Protein AF-A0A939V598-F1 (afdb_monomer)

Structure (mmCIF, N/CA/C/O backbone):
data_AF-A0A939V598-F1
#
_entry.id   AF-A0A939V598-F1
#
loop_
_atom_site.group_PDB
_atom_site.id
_atom_site.type_symbol
_atom_site.label_atom_id
_atom_site.label_alt_id
_atom_site.label_comp_id
_atom_site.label_asym_id
_atom_site.label_entity_id
_atom_site.label_seq_id
_atom_site.pdbx_PDB_ins_code
_atom_site.Cartn_x
_atom_site.Cartn_y
_atom_site.Cartn_z
_atom_site.occupancy
_atom_site.B_iso_or_equiv
_atom_site.auth_seq_id
_atom_site.auth_comp_id
_atom_site.auth_asym_id
_atom_site.auth_atom_id
_atom_site.pdbx_PDB_model_num
ATOM 1 N N . MET A 1 1 ? 0.454 -12.888 8.766 1.00 78.81 1 MET A N 1
ATOM 2 C CA . MET A 1 1 ? -0.405 -11.850 8.141 1.00 78.81 1 MET A CA 1
ATOM 3 C C . MET A 1 1 ? -1.640 -12.410 7.442 1.00 78.81 1 MET A C 1
ATOM 5 O O . MET A 1 1 ? -2.707 -11.832 7.605 1.00 78.81 1 MET A O 1
ATOM 9 N N . ILE A 1 2 ? -1.554 -13.506 6.675 1.00 88.44 2 ILE A N 1
ATOM 10 C CA . ILE A 1 2 ? -2.771 -14.235 6.262 1.00 88.44 2 ILE A CA 1
ATOM 11 C C . ILE A 1 2 ? -3.509 -14.683 7.527 1.00 88.44 2 ILE A C 1
ATOM 13 O O . ILE A 1 2 ? -2.861 -15.112 8.476 1.00 88.44 2 ILE A O 1
ATOM 17 N N . GLY A 1 3 ? -4.830 -14.526 7.565 1.00 90.56 3 GLY A N 1
ATOM 18 C CA . GLY A 1 3 ? -5.656 -14.811 8.738 1.00 90.56 3 GLY A CA 1
ATOM 19 C C . GLY A 1 3 ? -5.721 -13.678 9.767 1.00 90.56 3 GLY A C 1
ATOM 20 O O . GLY A 1 3 ? -6.409 -13.831 10.771 1.00 90.56 3 GLY A O 1
ATOM 21 N N . THR A 1 4 ? -5.046 -12.540 9.544 1.00 92.25 4 THR A N 1
ATOM 22 C CA . THR A 1 4 ? -5.228 -11.340 10.377 1.00 92.25 4 THR A CA 1
ATOM 23 C C . THR A 1 4 ? -6.697 -10.921 10.370 1.00 92.25 4 THR A C 1
ATOM 25 O O . THR A 1 4 ? -7.326 -10.846 9.310 1.00 92.25 4 THR A O 1
ATOM 28 N N . VAL A 1 5 ? -7.227 -10.612 11.551 1.00 94.81 5 VAL A N 1
ATOM 29 C CA . VAL A 1 5 ? -8.630 -10.252 11.762 1.00 94.81 5 VAL A CA 1
ATOM 30 C C . VAL A 1 5 ? -8.740 -8.781 12.148 1.00 94.81 5 VAL A C 1
ATOM 32 O O . VAL A 1 5 ? -7.951 -8.278 12.949 1.00 94.81 5 VAL A O 1
ATOM 35 N N . PHE A 1 6 ? -9.738 -8.099 11.596 1.00 96.44 6 PHE A N 1
ATOM 36 C CA . PHE A 1 6 ? -10.170 -6.781 12.044 1.00 96.44 6 PHE A CA 1
ATOM 37 C C . PHE A 1 6 ? -11.419 -6.922 12.900 1.00 96.44 6 PHE A C 1
ATOM 39 O O . PHE A 1 6 ? -12.410 -7.518 12.474 1.00 96.44 6 PHE A O 1
ATOM 46 N N . LEU A 1 7 ? -11.358 -6.363 14.101 1.00 97.38 7 LEU A N 1
ATOM 47 C CA . LEU A 1 7 ? -12.384 -6.480 15.126 1.00 97.38 7 LEU A CA 1
ATOM 48 C C . LEU A 1 7 ? -12.960 -5.104 15.462 1.00 97.38 7 LEU A C 1
ATOM 50 O O . LEU A 1 7 ? -12.208 -4.131 15.536 1.00 97.38 7 LEU A O 1
ATOM 54 N N . GLY A 1 8 ? -14.266 -5.041 15.711 1.00 97.88 8 GLY A N 1
ATOM 55 C CA . GLY A 1 8 ? -14.961 -3.882 16.276 1.00 97.88 8 GLY A CA 1
ATOM 56 C C . GLY A 1 8 ? -15.556 -4.224 17.640 1.00 97.88 8 GLY A C 1
ATOM 57 O O . GLY A 1 8 ? -16.118 -5.303 17.814 1.00 97.88 8 GLY A O 1
ATOM 58 N N . SER A 1 9 ? -15.412 -3.337 18.624 1.00 98.06 9 SER A N 1
ATOM 59 C CA . SER A 1 9 ? -15.908 -3.562 19.985 1.00 98.06 9 SER A CA 1
ATOM 60 C C . SER A 1 9 ? -16.242 -2.253 20.709 1.00 98.06 9 SER A C 1
ATOM 62 O O . SER A 1 9 ? -15.605 -1.220 20.498 1.00 98.06 9 SER A O 1
ATOM 64 N N . ASN A 1 10 ? -17.229 -2.296 21.606 1.00 97.88 10 ASN A N 1
ATOM 65 C CA . ASN A 1 10 ? -17.464 -1.241 22.605 1.00 97.88 10 ASN A CA 1
ATOM 66 C C . ASN A 1 10 ? -16.879 -1.588 23.987 1.00 97.88 10 ASN A C 1
ATOM 68 O O . ASN A 1 10 ? -16.944 -0.776 24.905 1.00 97.88 10 ASN A O 1
ATOM 72 N N . ASP A 1 11 ? -16.255 -2.758 24.106 1.00 96.75 11 ASP A N 1
ATOM 73 C CA . ASP A 1 11 ? -15.439 -3.205 25.233 1.00 96.75 11 ASP A CA 1
ATOM 74 C C . ASP A 1 11 ? -13.944 -3.126 24.866 1.00 96.75 11 ASP A C 1
ATOM 76 O O . ASP A 1 11 ? -13.510 -3.713 23.868 1.00 96.75 11 ASP A O 1
ATOM 80 N N . SER A 1 12 ? -13.144 -2.434 25.683 1.00 95.44 12 SER A N 1
ATOM 81 C CA . SER A 1 12 ? -11.701 -2.246 25.466 1.00 95.44 12 SER A CA 1
ATOM 82 C C . SER A 1 12 ? -10.899 -3.548 25.503 1.00 95.44 12 SER A C 1
ATOM 84 O O . SER A 1 12 ? -9.812 -3.623 24.922 1.00 95.44 12 SER A O 1
ATOM 86 N N . ASN A 1 13 ? -11.427 -4.579 26.165 1.00 95.81 13 ASN A N 1
ATOM 87 C CA . ASN A 1 13 ? -10.789 -5.888 26.267 1.00 95.81 13 ASN A CA 1
ATOM 88 C C . ASN A 1 13 ? -11.132 -6.808 25.089 1.00 95.81 13 ASN A C 1
ATOM 90 O O . ASN A 1 13 ? -10.462 -7.822 24.908 1.00 95.81 13 ASN A O 1
ATOM 94 N N . PHE A 1 14 ? -12.104 -6.427 24.248 1.00 96.81 14 PHE A N 1
ATOM 95 C CA . PHE A 1 14 ? -12.596 -7.226 23.121 1.00 96.81 14 PHE A CA 1
ATOM 96 C C . PHE A 1 14 ? -13.113 -8.612 23.552 1.00 96.81 14 PHE A C 1
ATOM 98 O O . PHE A 1 14 ? -13.033 -9.566 22.780 1.00 96.81 14 PHE A O 1
ATOM 105 N N . VAL A 1 15 ? -13.676 -8.733 24.763 1.00 95.94 15 VAL A N 1
ATOM 106 C CA . VAL A 1 15 ? -14.368 -9.960 25.203 1.00 95.94 15 VAL A CA 1
ATOM 107 C C . VAL A 1 15 ? -15.624 -10.172 24.359 1.00 95.94 15 VAL A C 1
ATOM 109 O O . VAL A 1 15 ? -15.928 -11.293 23.958 1.00 95.94 15 VAL A O 1
ATOM 112 N N . LYS A 1 16 ? -16.334 -9.079 24.050 1.00 95.12 16 LYS A N 1
ATOM 113 C CA . LYS A 1 16 ? -17.446 -9.042 23.091 1.00 95.12 16 LYS A CA 1
ATOM 114 C C . LYS A 1 16 ? -17.048 -8.193 21.891 1.00 95.12 16 LYS A C 1
ATOM 116 O O . LYS A 1 16 ? -17.115 -6.969 21.961 1.00 95.12 16 LYS A O 1
ATOM 121 N N . ALA A 1 17 ? -16.635 -8.839 20.809 1.00 96.75 17 ALA A N 1
ATOM 122 C CA . ALA A 1 17 ? -16.198 -8.159 19.599 1.00 96.75 17 ALA A CA 1
ATOM 123 C C . ALA A 1 17 ? -16.808 -8.787 18.348 1.00 96.75 17 ALA A C 1
ATOM 125 O O . ALA A 1 17 ? -16.912 -10.009 18.237 1.00 96.75 17 ALA A O 1
ATOM 126 N N . ASP A 1 18 ? -17.131 -7.935 17.382 1.00 96.88 18 ASP A N 1
ATOM 127 C CA . ASP A 1 18 ? -17.544 -8.356 16.054 1.00 96.88 18 ASP A CA 1
ATOM 128 C C . ASP A 1 18 ? -16.331 -8.491 15.138 1.00 96.88 18 ASP A C 1
ATOM 130 O O . ASP A 1 18 ? -15.443 -7.636 15.114 1.00 96.88 18 ASP A O 1
ATOM 134 N N . THR A 1 19 ? -16.315 -9.555 14.337 1.00 96.38 19 THR A N 1
ATOM 135 C CA . THR A 1 19 ? -15.346 -9.706 13.248 1.00 96.38 19 THR A CA 1
ATOM 136 C C . THR A 1 19 ? -15.827 -8.935 12.025 1.00 96.38 19 THR A C 1
ATOM 138 O O . THR A 1 19 ? -16.863 -9.259 11.445 1.00 96.38 19 THR A O 1
ATOM 141 N N . LEU A 1 20 ? -15.062 -7.920 11.627 1.00 97.00 20 LEU A N 1
ATOM 142 C CA . LEU A 1 20 ? -15.388 -7.004 10.529 1.00 97.00 20 LEU A CA 1
ATOM 143 C C . LEU A 1 20 ? -14.795 -7.473 9.193 1.00 97.00 20 LEU A C 1
ATOM 145 O O . LEU A 1 20 ? -15.412 -7.320 8.133 1.00 97.00 20 LEU A O 1
ATOM 149 N N . LEU A 1 21 ? -13.588 -8.043 9.249 1.00 95.94 21 LEU A N 1
ATOM 150 C CA . LEU A 1 21 ? -12.829 -8.524 8.096 1.00 95.94 21 LEU A CA 1
ATOM 151 C C . LEU A 1 21 ? -11.803 -9.577 8.530 1.00 95.94 21 LEU A C 1
ATOM 153 O O . LEU A 1 21 ? -11.197 -9.460 9.592 1.00 95.94 21 LEU A O 1
ATOM 157 N N . VAL A 1 22 ? -11.560 -10.561 7.663 1.00 95.12 22 VAL A N 1
ATOM 158 C CA . VAL A 1 22 ? -10.433 -11.499 7.762 1.00 95.12 22 VAL A CA 1
ATOM 159 C C . VAL A 1 22 ? -9.602 -11.383 6.488 1.00 95.12 22 VAL A C 1
ATOM 161 O O . VAL A 1 22 ? -10.139 -11.513 5.384 1.00 95.12 22 VAL A O 1
ATOM 164 N N . LEU A 1 23 ? -8.297 -11.149 6.623 1.00 93.38 23 LEU A N 1
ATOM 165 C CA . LEU A 1 23 ? -7.384 -11.113 5.483 1.00 93.38 23 LEU A CA 1
ATOM 166 C C . LEU A 1 23 ? -7.140 -12.529 4.962 1.00 93.38 23 LEU A C 1
ATOM 168 O O . LEU A 1 23 ? -6.456 -13.331 5.594 1.00 93.38 23 LEU A O 1
ATOM 172 N N . LYS A 1 24 ? -7.686 -12.826 3.783 1.00 93.38 24 LYS A N 1
ATOM 173 C CA . LYS A 1 24 ? -7.491 -14.118 3.104 1.00 93.38 24 LYS A CA 1
ATOM 174 C C . LYS A 1 24 ? -6.157 -14.210 2.361 1.00 93.38 24 LYS A C 1
ATOM 176 O O . LYS A 1 24 ? -5.694 -15.304 2.072 1.00 93.38 24 LYS A O 1
ATOM 181 N N . THR A 1 25 ? -5.541 -13.070 2.067 1.00 91.56 25 THR A N 1
ATOM 182 C CA . THR A 1 25 ? -4.248 -12.960 1.384 1.00 91.56 25 THR A CA 1
ATOM 183 C C . THR A 1 25 ? -3.323 -12.046 2.174 1.00 91.56 25 THR A C 1
ATOM 185 O O . THR A 1 25 ? -3.784 -11.199 2.943 1.00 91.56 25 THR A O 1
ATOM 188 N N . ALA A 1 26 ? -2.013 -12.199 1.982 1.00 89.12 26 ALA A N 1
ATOM 189 C CA . ALA A 1 26 ? -1.050 -11.286 2.575 1.00 89.12 26 ALA A CA 1
ATOM 190 C C . ALA A 1 26 ? -1.242 -9.863 2.005 1.00 89.12 26 ALA A C 1
ATOM 192 O O . ALA A 1 26 ? -1.508 -9.715 0.806 1.00 89.12 26 ALA A O 1
ATOM 193 N N . PRO A 1 27 ? -1.117 -8.817 2.839 1.00 90.25 27 PRO A N 1
ATOM 194 C CA . PRO A 1 27 ? -0.953 -7.450 2.366 1.00 90.25 27 PRO A CA 1
ATOM 195 C C . PRO A 1 27 ? 0.197 -7.316 1.370 1.00 90.25 27 PRO A C 1
ATOM 197 O O . PRO A 1 27 ? 1.194 -8.026 1.466 1.00 90.25 27 PRO A O 1
ATOM 200 N N . THR A 1 28 ? 0.061 -6.384 0.432 1.00 92.75 28 THR A N 1
ATOM 201 C CA . THR A 1 28 ? 1.085 -6.100 -0.578 1.00 92.75 28 THR A CA 1
ATOM 202 C C . THR A 1 28 ? 1.956 -4.912 -0.184 1.00 92.75 28 THR A C 1
ATOM 204 O O . THR A 1 28 ? 1.564 -4.121 0.671 1.00 92.75 28 THR A O 1
ATOM 207 N N . GLN A 1 29 ? 3.069 -4.728 -0.898 1.00 93.56 29 GLN A N 1
ATOM 208 C CA . GLN A 1 29 ? 3.890 -3.505 -0.889 1.00 93.56 29 GLN A CA 1
ATOM 209 C C . GLN A 1 29 ? 3.176 -2.252 -1.430 1.00 93.56 29 GLN A C 1
ATOM 211 O O . GLN A 1 29 ? 3.736 -1.172 -1.454 1.00 93.56 29 GLN A O 1
ATOM 216 N N . TYR A 1 30 ? 1.940 -2.400 -1.907 1.00 94.75 30 TYR A N 1
ATOM 217 C CA . TYR A 1 30 ? 1.102 -1.312 -2.397 1.00 94.75 30 TYR A CA 1
ATOM 218 C C . TYR A 1 30 ? -0.047 -1.050 -1.428 1.00 94.75 30 TYR A C 1
ATOM 220 O O . TYR A 1 30 ? -0.635 -2.003 -0.899 1.00 94.75 30 TYR A O 1
ATOM 228 N N . LEU A 1 31 ? -0.409 0.222 -1.250 1.00 94.06 31 LEU A N 1
ATOM 229 C CA . LEU A 1 31 ? -1.503 0.640 -0.381 1.00 94.06 31 LEU A CA 1
ATOM 230 C C . LEU A 1 31 ? -2.845 0.209 -0.983 1.00 94.06 31 LEU A C 1
ATOM 232 O O . LEU A 1 31 ? -3.305 0.760 -1.988 1.00 94.06 31 LEU A O 1
ATOM 236 N N . LYS A 1 32 ? -3.492 -0.770 -0.347 1.00 93.81 32 LYS A N 1
ATOM 237 C CA . LYS A 1 32 ? -4.776 -1.333 -0.792 1.00 93.81 32 LYS A CA 1
ATOM 238 C C . LYS A 1 32 ? -5.888 -1.051 0.203 1.00 93.81 32 LYS A C 1
ATOM 240 O O . LYS A 1 32 ? -5.664 -1.086 1.410 1.00 93.81 32 LYS A O 1
ATOM 245 N N . GLU A 1 33 ? -7.091 -0.816 -0.316 1.00 94.12 33 GLU A N 1
ATOM 246 C CA . GLU A 1 33 ? -8.307 -0.677 0.483 1.00 94.12 33 GLU A CA 1
ATOM 247 C C . GLU A 1 33 ? -8.988 -2.032 0.696 1.00 94.12 33 GLU A C 1
ATOM 249 O O . GLU A 1 33 ? -9.150 -2.820 -0.236 1.00 94.12 33 GLU A O 1
ATOM 254 N N . TYR A 1 34 ? -9.427 -2.271 1.927 1.00 94.19 34 TYR A N 1
ATOM 255 C CA . TYR A 1 34 ? -10.226 -3.420 2.318 1.00 94.19 34 TYR A CA 1
ATOM 256 C C . TYR A 1 34 ? -11.488 -2.913 3.009 1.00 94.19 34 TYR A C 1
ATOM 258 O O . TYR A 1 34 ? -11.433 -2.348 4.104 1.00 94.19 34 TYR A O 1
ATOM 266 N N . ARG A 1 35 ? -12.635 -3.100 2.354 1.00 93.50 35 ARG A N 1
ATOM 267 C CA . ARG A 1 35 ? -13.939 -2.690 2.882 1.00 93.50 35 ARG A CA 1
ATOM 268 C C . ARG A 1 35 ? -14.472 -3.719 3.869 1.00 93.50 35 ARG A C 1
ATOM 270 O O . ARG A 1 35 ? -14.338 -4.926 3.665 1.00 93.50 35 ARG A O 1
ATOM 277 N N . PHE A 1 36 ? -15.098 -3.236 4.933 1.00 93.69 36 PHE A N 1
ATOM 278 C CA . PHE A 1 36 ? -15.745 -4.094 5.916 1.00 93.69 36 PHE A CA 1
ATOM 279 C C . PHE A 1 36 ? -17.133 -4.506 5.425 1.00 93.69 36 PHE A C 1
ATOM 281 O O . PHE A 1 36 ? -17.903 -3.691 4.923 1.00 93.69 36 PHE A O 1
ATOM 288 N N . SER A 1 37 ? -17.448 -5.794 5.564 1.00 80.19 37 SER A N 1
ATOM 289 C CA . SER A 1 37 ? -18.736 -6.360 5.128 1.00 80.19 37 SER A CA 1
ATOM 290 C C . SER A 1 37 ? -19.857 -6.137 6.148 1.00 80.19 37 SER A C 1
ATOM 292 O O . SER A 1 37 ? -21.032 -6.094 5.792 1.00 80.19 37 SER A O 1
ATOM 294 N N . ARG A 1 38 ? -19.486 -5.976 7.422 1.00 78.62 38 ARG A N 1
ATOM 295 C CA . ARG A 1 38 ? -20.371 -5.660 8.542 1.00 78.62 38 ARG A CA 1
ATOM 296 C C . ARG A 1 38 ? -19.812 -4.434 9.239 1.00 78.62 38 ARG A C 1
ATOM 298 O O . ARG A 1 38 ? -18.659 -4.445 9.660 1.00 78.62 38 ARG A O 1
ATOM 305 N N . THR A 1 39 ? -20.611 -3.381 9.341 1.00 79.69 39 THR A N 1
ATOM 306 C CA . THR A 1 39 ? -20.169 -2.107 9.912 1.00 79.69 39 THR A CA 1
ATOM 307 C C . THR A 1 39 ? -21.219 -1.565 10.871 1.00 79.69 39 THR A C 1
ATOM 309 O O . THR A 1 39 ? -22.360 -1.294 10.491 1.00 79.69 39 THR A O 1
ATOM 312 N N . SER A 1 40 ? -20.809 -1.387 12.124 1.00 93.50 40 SER A N 1
ATOM 313 C CA . SER A 1 40 ? -21.584 -0.763 13.199 1.00 93.50 40 SER A CA 1
ATOM 314 C C . SER A 1 40 ? -20.761 0.360 13.839 1.00 93.50 40 SER A C 1
ATOM 316 O O . SER A 1 40 ? -19.678 0.697 13.357 1.00 93.50 40 SER A O 1
ATOM 318 N N . HIS A 1 41 ? -21.287 0.970 14.896 1.00 95.62 41 HIS A N 1
ATOM 319 C CA . HIS A 1 41 ? -20.598 2.010 15.650 1.00 95.62 41 HIS A CA 1
ATOM 320 C C . HIS A 1 41 ? -19.861 1.384 16.835 1.00 95.62 41 HIS A C 1
ATOM 322 O O . HIS A 1 41 ? -20.482 0.889 17.779 1.00 95.62 41 HIS A O 1
ATOM 328 N N . TYR A 1 42 ? -18.531 1.445 16.793 1.00 97.00 42 TYR A N 1
ATOM 329 C CA . TYR A 1 42 ? -17.660 0.923 17.843 1.00 97.00 42 TYR A CA 1
ATOM 330 C C . TYR A 1 42 ? -16.728 2.009 18.360 1.00 97.00 42 TYR A C 1
ATOM 332 O O . TYR A 1 42 ? -16.330 2.918 17.627 1.00 97.00 42 TYR A O 1
ATOM 340 N N . ARG A 1 43 ? -16.377 1.915 19.640 1.00 96.94 43 ARG A N 1
ATOM 341 C CA . ARG A 1 43 ? -15.360 2.760 20.261 1.00 96.94 43 ARG A CA 1
ATOM 342 C C . ARG A 1 43 ? -13.947 2.247 19.978 1.00 96.94 43 ARG A C 1
ATOM 344 O O . ARG A 1 43 ? -13.029 3.052 19.857 1.00 96.94 43 ARG A O 1
ATOM 351 N N . TYR A 1 44 ? -13.776 0.934 19.851 1.00 98.25 44 TYR A N 1
ATOM 352 C CA . TYR A 1 44 ? -12.482 0.296 19.645 1.00 98.25 44 TYR A CA 1
ATOM 353 C C . TYR A 1 44 ? -12.481 -0.511 18.351 1.00 98.25 44 TYR A C 1
ATOM 355 O O . TYR A 1 44 ? -13.371 -1.332 18.120 1.00 98.25 44 TYR A O 1
ATOM 363 N N . TYR A 1 45 ? -11.445 -0.314 17.541 1.00 98.06 45 TYR A N 1
ATOM 364 C CA . TYR A 1 45 ? -11.165 -1.137 16.366 1.00 98.06 45 TYR A CA 1
ATOM 365 C C . TYR A 1 45 ? -9.774 -1.730 16.490 1.00 98.06 45 TYR A C 1
ATOM 367 O O . TYR A 1 45 ? -8.847 -1.022 16.873 1.00 98.06 45 TYR A O 1
ATOM 375 N N . ARG A 1 46 ? -9.606 -3.015 16.183 1.00 96.62 46 ARG A N 1
ATOM 376 C CA . ARG A 1 46 ? -8.329 -3.715 16.368 1.00 96.62 46 ARG A CA 1
ATOM 377 C C . ARG A 1 46 ? -7.971 -4.550 15.155 1.00 96.62 46 ARG A C 1
ATOM 379 O O . ARG A 1 46 ? -8.771 -5.362 14.708 1.00 96.62 46 ARG A O 1
ATOM 386 N N . LEU A 1 47 ? -6.748 -4.375 14.673 1.00 95.00 47 LEU A N 1
ATOM 387 C CA . LEU A 1 47 ? -6.062 -5.322 13.805 1.00 95.00 47 LEU A CA 1
ATOM 388 C C . LEU A 1 47 ? -5.345 -6.328 14.707 1.00 95.00 47 LEU A C 1
ATOM 390 O O . LEU A 1 47 ? -4.499 -5.930 15.513 1.00 95.00 47 LEU A O 1
ATOM 394 N N . GLN A 1 48 ? -5.685 -7.606 14.558 1.00 93.94 48 GLN A N 1
ATOM 395 C CA . GLN A 1 48 ? -5.138 -8.715 15.335 1.00 93.94 48 GLN A CA 1
ATOM 396 C C . GLN A 1 48 ? -4.569 -9.789 14.390 1.00 93.94 48 GLN A C 1
ATOM 398 O O . GLN A 1 48 ? -5.344 -10.468 13.709 1.00 93.94 48 GLN A O 1
ATOM 403 N N . PRO A 1 49 ? -3.236 -9.957 14.306 1.00 91.31 49 PRO A N 1
ATOM 404 C CA . PRO A 1 49 ? -2.613 -11.061 13.584 1.00 91.31 49 PRO A CA 1
ATOM 405 C C . PRO A 1 49 ? -2.991 -12.439 14.166 1.00 91.31 49 PRO A C 1
ATOM 407 O O . PRO A 1 49 ? -3.404 -12.527 15.327 1.00 91.31 49 PRO A O 1
ATOM 410 N N . PRO A 1 50 ? -2.847 -13.530 13.388 1.00 89.19 50 PRO A N 1
ATOM 411 C CA . PRO A 1 50 ? -3.065 -14.890 13.879 1.00 89.19 50 PRO A CA 1
ATOM 412 C C . PRO A 1 50 ? -2.134 -15.230 15.043 1.00 89.19 50 PRO A C 1
ATOM 414 O O . PRO A 1 50 ? -0.998 -14.761 15.092 1.00 89.19 50 PRO A O 1
ATOM 417 N N . LYS A 1 51 ? -2.584 -16.115 15.939 1.00 86.19 51 LYS A N 1
ATOM 418 C CA . LYS A 1 51 ? -1.779 -16.564 17.087 1.00 86.19 51 LYS A CA 1
ATOM 419 C C . LYS A 1 51 ? -0.469 -17.228 16.661 1.00 86.19 51 LYS A C 1
ATOM 421 O O . LYS A 1 51 ? 0.554 -16.961 17.281 1.00 86.19 51 LYS A O 1
ATOM 426 N N . ASP A 1 52 ? -0.509 -18.015 15.588 1.00 85.44 52 ASP A N 1
ATOM 427 C CA . ASP A 1 52 ? 0.652 -18.762 15.084 1.00 85.44 52 ASP A CA 1
ATOM 428 C C . ASP A 1 52 ? 1.683 -17.852 14.395 1.00 85.44 52 ASP A C 1
ATOM 430 O O . ASP A 1 52 ? 2.853 -18.200 14.284 1.00 85.44 52 ASP A O 1
ATOM 434 N N . TYR A 1 53 ? 1.263 -16.651 13.975 1.00 80.19 53 TYR A N 1
ATOM 435 C CA . TYR A 1 53 ? 2.110 -15.651 13.322 1.00 80.19 53 TYR A CA 1
ATOM 436 C C . TYR A 1 53 ? 1.813 -14.253 13.889 1.00 80.19 53 TYR A C 1
ATOM 438 O O . TYR A 1 53 ? 1.227 -13.413 13.192 1.00 80.19 53 TYR A O 1
ATOM 446 N N . PRO A 1 54 ? 2.203 -13.980 15.150 1.00 79.19 54 PRO A N 1
ATOM 447 C CA . PRO A 1 54 ? 1.735 -12.820 15.911 1.00 79.19 54 PRO A CA 1
ATOM 448 C C . PRO A 1 54 ? 2.418 -11.502 15.519 1.00 79.19 54 PRO A C 1
ATOM 450 O O . PRO A 1 54 ? 2.161 -10.466 16.133 1.00 79.19 54 PRO A O 1
ATOM 453 N N . HIS A 1 55 ? 3.296 -11.521 14.515 1.00 76.50 55 HIS A N 1
ATOM 454 C CA . HIS A 1 55 ? 4.044 -10.352 14.081 1.00 76.50 55 HIS A CA 1
ATOM 455 C C . HIS A 1 55 ? 3.318 -9.634 12.940 1.00 76.50 55 HIS A C 1
ATOM 457 O O . HIS A 1 55 ? 3.147 -10.174 11.845 1.00 76.50 55 HIS A O 1
ATOM 463 N N . SER A 1 56 ? 2.895 -8.395 13.203 1.00 76.88 56 SER A N 1
ATOM 464 C CA . SER A 1 56 ? 2.384 -7.495 12.170 1.00 76.88 56 SER A CA 1
ATOM 465 C C . SER A 1 56 ? 3.542 -6.913 11.360 1.00 76.88 56 SER A C 1
ATOM 467 O O . SER A 1 56 ? 4.433 -6.286 11.929 1.00 76.88 56 SER A O 1
ATOM 469 N N . THR A 1 57 ? 3.507 -7.094 10.040 1.00 85.94 57 THR A N 1
ATOM 470 C CA . THR A 1 57 ? 4.462 -6.509 9.082 1.00 85.94 57 THR A CA 1
ATOM 471 C C . THR A 1 57 ? 3.856 -5.312 8.349 1.00 85.94 57 THR A C 1
ATOM 473 O O . THR A 1 57 ? 4.137 -5.090 7.179 1.00 85.94 57 THR A O 1
ATOM 476 N N . ILE A 1 58 ? 2.961 -4.573 9.008 1.00 90.88 58 ILE A N 1
ATOM 477 C CA . ILE A 1 58 ? 2.294 -3.396 8.444 1.00 90.88 58 ILE A CA 1
ATOM 478 C C . ILE A 1 58 ? 3.173 -2.156 8.632 1.00 90.88 58 ILE A C 1
ATOM 480 O O . ILE A 1 58 ? 3.544 -1.847 9.768 1.00 90.88 58 ILE A O 1
ATOM 484 N N . SER A 1 59 ? 3.444 -1.454 7.532 1.00 92.44 59 SER A N 1
ATOM 485 C CA . SER A 1 59 ? 4.124 -0.148 7.485 1.00 92.44 59 SER A CA 1
ATOM 486 C C . SER A 1 59 ? 3.146 1.015 7.311 1.00 92.44 59 SER A C 1
ATOM 488 O O . SER A 1 59 ? 3.449 2.143 7.655 1.00 92.44 59 SER A O 1
ATOM 490 N N . HIS A 1 60 ? 1.925 0.759 6.833 1.00 94.44 60 HIS A N 1
ATOM 491 C CA . HIS A 1 60 ? 0.899 1.796 6.699 1.00 94.44 60 HIS A CA 1
ATOM 492 C C . HIS A 1 60 ? -0.469 1.251 7.075 1.00 94.44 60 HIS A C 1
ATOM 494 O O . HIS A 1 60 ? -0.868 0.194 6.580 1.00 94.44 60 HIS A O 1
ATOM 500 N N . LEU A 1 61 ? -1.213 1.975 7.909 1.00 95.62 61 LEU A N 1
ATOM 501 C CA . LEU A 1 61 ? -2.599 1.667 8.249 1.00 95.62 61 LEU A CA 1
ATOM 502 C C . LEU A 1 61 ? -3.449 2.939 8.314 1.00 95.62 61 LEU A C 1
ATOM 504 O O . LEU A 1 61 ? -3.118 3.898 8.999 1.00 95.62 61 LEU A O 1
ATOM 508 N N . GLU A 1 62 ? -4.608 2.912 7.667 1.00 96.25 62 GLU A N 1
ATOM 509 C CA . GLU A 1 62 ? -5.640 3.938 7.788 1.00 96.25 62 GLU A CA 1
ATOM 510 C C . GLU A 1 62 ? -6.948 3.294 8.213 1.00 96.25 62 GLU A C 1
ATOM 512 O O . GLU A 1 62 ? -7.386 2.329 7.592 1.00 96.25 62 GLU A O 1
ATOM 517 N N . TRP A 1 63 ? -7.600 3.867 9.220 1.00 96.69 63 TRP A N 1
ATOM 518 C CA . TRP A 1 63 ? -8.975 3.538 9.581 1.00 96.69 63 TRP A CA 1
ATOM 519 C C . TRP A 1 63 ? -9.898 4.561 8.940 1.00 96.69 63 TRP A C 1
ATOM 521 O O . TRP A 1 63 ? -9.782 5.756 9.217 1.00 96.69 63 TRP A O 1
ATOM 531 N N . LEU A 1 64 ? -10.788 4.116 8.059 1.00 95.44 64 LEU A N 1
ATOM 532 C CA . LEU A 1 64 ? -11.499 5.004 7.151 1.00 95.44 64 LEU A CA 1
ATOM 533 C C . LEU A 1 64 ? -12.995 5.017 7.404 1.00 95.44 64 LEU A C 1
ATOM 535 O O . LEU A 1 64 ? -13.625 3.981 7.594 1.00 95.44 64 LEU A O 1
ATOM 539 N N . THR A 1 65 ? -13.578 6.203 7.318 1.00 94.06 65 THR A N 1
ATOM 540 C CA . THR A 1 65 ? -15.022 6.425 7.399 1.00 94.06 65 THR A CA 1
ATOM 541 C C . THR A 1 65 ? -15.471 7.394 6.319 1.00 94.06 65 THR A C 1
ATOM 543 O O . THR A 1 65 ? -14.671 8.176 5.802 1.00 94.06 65 THR A O 1
ATOM 546 N N . LYS A 1 66 ? -16.765 7.390 5.995 1.00 91.81 66 LYS A N 1
ATOM 547 C CA . LYS A 1 66 ? -17.378 8.507 5.272 1.00 91.81 66 LYS A CA 1
ATOM 548 C C . LYS A 1 66 ? -17.275 9.771 6.128 1.00 91.81 66 LYS A C 1
ATOM 550 O O . LYS A 1 66 ? -17.351 9.704 7.357 1.00 91.81 66 LYS A O 1
ATOM 555 N N . ARG A 1 67 ? -17.098 10.925 5.482 1.00 85.06 67 ARG A N 1
ATOM 556 C CA . ARG A 1 67 ? -17.125 12.228 6.159 1.00 85.06 67 ARG A CA 1
ATOM 557 C C . ARG A 1 67 ? -18.556 12.532 6.622 1.00 85.06 67 ARG A C 1
ATOM 559 O O . ARG A 1 67 ? -19.321 13.131 5.878 1.00 85.06 67 ARG A O 1
ATOM 566 N N . ASP A 1 68 ? -18.890 12.102 7.835 1.00 80.06 68 ASP A N 1
ATOM 567 C CA . ASP A 1 68 ? -20.237 12.182 8.413 1.00 80.06 68 ASP A CA 1
ATOM 568 C C . ASP A 1 68 ? -20.197 12.793 9.826 1.00 80.06 68 ASP A C 1
ATOM 570 O O . ASP A 1 68 ? -20.111 12.093 10.831 1.00 80.06 68 ASP A O 1
ATOM 574 N N . GLY A 1 69 ? -20.116 14.126 9.914 1.00 76.81 69 GLY A N 1
ATOM 575 C CA . GLY A 1 69 ? -20.171 14.860 11.193 1.00 76.81 69 GLY A CA 1
ATOM 576 C C . GLY A 1 69 ? -19.032 14.592 12.195 1.00 76.81 69 GLY A C 1
ATOM 577 O O . GLY A 1 69 ? -19.069 15.072 13.329 1.00 76.81 69 GLY A O 1
ATOM 578 N N . TYR A 1 70 ? -18.008 13.826 11.817 1.00 83.94 70 TYR A N 1
ATOM 579 C CA . TYR A 1 70 ? -16.877 13.502 12.682 1.00 83.94 70 TYR A CA 1
ATOM 580 C C . TYR A 1 70 ? -15.821 14.613 12.671 1.00 83.94 70 TYR A C 1
ATOM 582 O O . TYR A 1 70 ? -15.246 14.926 11.633 1.00 83.94 70 TYR A O 1
ATOM 590 N N . ALA A 1 71 ? -15.557 15.191 13.847 1.00 78.44 71 ALA A N 1
ATOM 591 C CA . ALA A 1 71 ? -14.639 16.322 14.001 1.00 78.44 71 ALA A CA 1
ATOM 592 C C . ALA A 1 71 ? -13.151 15.926 13.912 1.00 78.44 71 ALA A C 1
ATOM 594 O O . ALA A 1 71 ? -12.339 16.661 13.359 1.00 78.44 71 ALA A O 1
ATOM 595 N N . ASP A 1 72 ? -12.783 14.756 14.442 1.00 84.81 72 ASP A N 1
ATOM 596 C CA . ASP A 1 72 ? -11.391 14.303 14.541 1.00 84.81 72 ASP A CA 1
ATOM 597 C C . ASP A 1 72 ? -11.001 13.421 13.336 1.00 84.81 72 ASP A C 1
ATOM 599 O O . ASP A 1 72 ? -10.796 12.214 13.471 1.00 84.81 72 ASP A O 1
ATOM 603 N N . VAL A 1 73 ? -10.912 14.024 12.142 1.00 91.06 73 VAL A N 1
ATOM 604 C CA . VAL A 1 73 ? -10.567 13.315 10.893 1.00 91.06 73 VAL A CA 1
ATOM 605 C C . VAL A 1 73 ? -9.437 13.980 10.098 1.00 91.06 73 VAL A C 1
ATOM 607 O O . VAL A 1 73 ? -9.185 15.174 10.248 1.00 91.06 73 VAL A O 1
ATOM 610 N N . LEU A 1 74 ? -8.770 13.213 9.229 1.00 91.56 74 LEU A N 1
ATOM 611 C CA . LEU A 1 74 ? -7.738 13.680 8.288 1.00 91.56 74 LEU A CA 1
ATOM 612 C C . LEU A 1 74 ? -8.053 13.244 6.842 1.00 91.56 74 LEU A C 1
ATOM 614 O O . LEU A 1 74 ? -8.817 12.297 6.636 1.00 91.56 74 LEU A O 1
ATOM 618 N N . PRO A 1 75 ? -7.463 13.887 5.816 1.00 91.44 75 PRO A N 1
ATOM 619 C CA . PRO A 1 75 ? -7.541 13.398 4.438 1.00 91.44 75 PRO A CA 1
ATOM 620 C C . PRO A 1 75 ? -6.975 11.974 4.288 1.00 91.44 75 PRO A C 1
ATOM 622 O O . PRO A 1 75 ? -5.879 11.680 4.771 1.00 91.44 75 PRO A O 1
ATOM 625 N N . SER A 1 76 ? -7.706 11.085 3.607 1.00 91.62 76 SER A N 1
ATOM 626 C CA . SER A 1 76 ? -7.227 9.732 3.278 1.00 91.62 76 SER A CA 1
ATOM 627 C C . SER A 1 76 ? -6.178 9.745 2.170 1.00 91.62 76 SER A C 1
ATOM 629 O O . SER A 1 76 ? -6.294 10.565 1.260 1.00 91.62 76 SER A O 1
ATOM 631 N N . SER A 1 77 ? -5.213 8.823 2.196 1.00 91.38 77 SER A N 1
ATOM 632 C CA . SER A 1 77 ? -4.236 8.694 1.103 1.00 91.38 77 SER A CA 1
ATOM 633 C C . SER A 1 77 ? -4.839 7.929 -0.071 1.00 91.38 77 SER A C 1
ATOM 635 O O . SER A 1 77 ? -5.594 6.987 0.149 1.00 91.38 77 SER A O 1
ATOM 637 N N . ARG A 1 78 ? -4.513 8.289 -1.317 1.00 90.06 78 ARG A N 1
ATOM 638 C CA . ARG A 1 78 ? -4.948 7.540 -2.511 1.00 90.06 78 ARG A CA 1
ATOM 639 C C . ARG A 1 78 ? -4.437 6.092 -2.435 1.00 90.06 78 ARG A C 1
ATOM 641 O O . ARG A 1 78 ? -3.294 5.875 -2.051 1.00 90.06 78 ARG A O 1
ATOM 648 N N . THR A 1 79 ? -5.258 5.109 -2.804 1.00 91.38 79 THR A N 1
ATOM 649 C CA . THR A 1 79 ? -4.773 3.732 -3.013 1.00 91.38 79 THR A CA 1
ATOM 650 C C . THR A 1 79 ? -3.775 3.695 -4.163 1.00 91.38 79 THR A C 1
ATOM 652 O O . THR A 1 79 ? -3.914 4.470 -5.106 1.00 91.38 79 THR A O 1
ATOM 655 N N . SER A 1 80 ? -2.795 2.794 -4.120 1.00 92.31 80 SER A N 1
ATOM 656 C CA . SER A 1 80 ? -1.800 2.691 -5.191 1.00 92.31 80 SER A CA 1
ATOM 657 C C . SER A 1 80 ? -2.439 2.295 -6.530 1.00 92.31 80 SER A C 1
ATOM 659 O O . SER A 1 80 ? -3.369 1.487 -6.578 1.00 92.31 80 SER A O 1
ATOM 661 N N . VAL A 1 81 ? -1.919 2.853 -7.623 1.00 92.75 81 VAL A N 1
ATOM 662 C CA . VAL A 1 81 ? -2.268 2.531 -9.014 1.00 92.75 81 VAL A CA 1
ATOM 663 C C . VAL A 1 81 ? -1.028 1.948 -9.657 1.00 92.75 81 VAL A C 1
ATOM 665 O O . VAL A 1 81 ? -0.051 2.642 -9.895 1.00 92.75 81 VAL A O 1
ATOM 668 N N . THR A 1 82 ? -1.081 0.656 -9.940 1.00 92.75 82 THR A N 1
ATOM 669 C CA . THR A 1 82 ? 0.049 -0.133 -10.436 1.00 92.75 82 THR A CA 1
ATOM 670 C C . THR A 1 82 ? -0.127 -0.519 -11.905 1.00 92.75 82 THR A C 1
ATOM 672 O O . THR A 1 82 ? 0.579 -1.387 -12.407 1.00 92.75 82 THR A O 1
ATOM 675 N N . SER A 1 83 ? -1.137 0.033 -12.589 1.00 90.81 83 SER A N 1
ATOM 676 C CA . SER A 1 83 ? -1.386 -0.217 -14.013 1.00 90.81 83 SER A CA 1
ATOM 677 C C . SER A 1 83 ? -2.314 0.837 -14.636 1.00 90.81 83 SER A C 1
ATOM 679 O O . SER A 1 83 ? -3.147 1.417 -13.928 1.00 90.81 83 SER A O 1
ATOM 681 N N . PRO A 1 84 ? -2.261 1.040 -15.967 1.00 89.31 84 PRO A N 1
ATOM 682 C CA . PRO A 1 84 ? -3.139 1.983 -16.666 1.00 89.31 84 PRO A CA 1
ATOM 683 C C . PRO A 1 84 ? -4.630 1.745 -16.436 1.00 89.31 84 PRO A C 1
ATOM 685 O O . PRO A 1 84 ? -5.394 2.693 -16.262 1.00 89.31 84 PRO A O 1
ATOM 688 N N . GLN A 1 85 ? -5.051 0.482 -16.357 1.00 88.31 85 GLN A N 1
ATOM 689 C CA . GLN A 1 85 ? -6.453 0.092 -16.187 1.00 88.31 85 GLN A CA 1
ATOM 690 C C . GLN A 1 85 ? -7.028 0.524 -14.825 1.00 88.31 85 GLN A C 1
ATOM 692 O O . GLN A 1 85 ? -8.245 0.513 -14.633 1.00 88.31 85 GLN A O 1
ATOM 697 N N . GLN A 1 86 ? -6.172 0.900 -13.870 1.00 86.94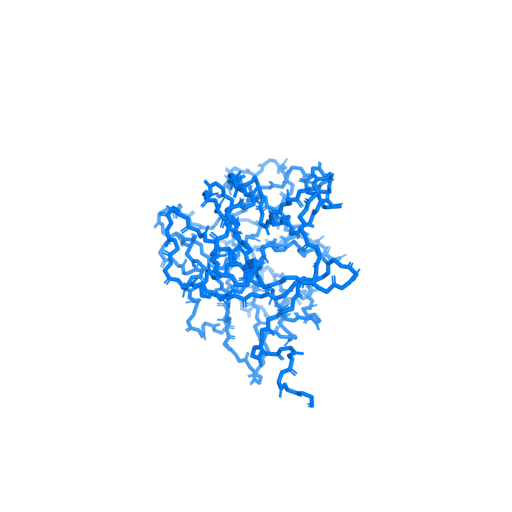 86 GLN A N 1
ATOM 698 C CA . GLN A 1 86 ? -6.575 1.340 -12.536 1.00 86.94 86 GLN A CA 1
ATOM 699 C C . GLN A 1 86 ? -6.722 2.868 -12.407 1.00 86.94 86 GLN A C 1
ATOM 701 O O . GLN A 1 86 ? -7.377 3.300 -11.460 1.00 86.94 86 GLN A O 1
ATOM 706 N N . ARG A 1 87 ? -6.214 3.687 -13.350 1.00 80.06 87 ARG A N 1
ATOM 707 C CA . ARG A 1 87 ? -6.222 5.171 -13.256 1.00 80.06 87 ARG A CA 1
ATOM 708 C C . ARG A 1 87 ? -7.614 5.785 -13.038 1.00 80.06 87 ARG A C 1
ATOM 710 O O . ARG A 1 87 ? -7.749 6.776 -12.333 1.00 80.06 87 ARG A O 1
ATOM 717 N N . GLY A 1 88 ? -8.661 5.184 -13.608 1.00 66.25 88 GLY A N 1
ATOM 718 C CA . GLY A 1 88 ? -10.052 5.638 -13.439 1.00 66.25 88 GLY A CA 1
ATOM 719 C C . GLY A 1 88 ? -10.783 5.046 -12.226 1.00 66.25 88 GLY A C 1
ATOM 720 O O . GLY A 1 88 ? -11.868 5.503 -11.872 1.00 66.25 88 GLY A O 1
ATOM 721 N N . ARG A 1 89 ? -10.207 4.027 -11.574 1.00 59.88 89 ARG A N 1
ATOM 722 C CA . ARG A 1 89 ? -10.807 3.348 -10.410 1.00 59.88 89 ARG A CA 1
ATOM 723 C C . ARG A 1 89 ? -10.479 4.047 -9.092 1.00 59.88 89 ARG A C 1
ATOM 725 O O . ARG A 1 89 ? -11.203 3.882 -8.120 1.00 59.88 89 ARG A O 1
ATOM 732 N N . THR A 1 90 ? -9.445 4.884 -9.064 1.00 54.22 90 THR A N 1
ATOM 733 C CA . THR A 1 90 ? -9.032 5.646 -7.874 1.00 54.22 90 THR A CA 1
ATOM 734 C C . THR A 1 90 ? -9.944 6.813 -7.496 1.00 54.22 90 THR A C 1
ATOM 736 O O . THR A 1 90 ? -9.700 7.463 -6.483 1.00 54.22 90 THR A O 1
ATOM 739 N N . ALA A 1 91 ? -11.005 7.065 -8.267 1.00 45.75 91 ALA A N 1
ATOM 740 C CA . ALA A 1 91 ? -11.929 8.180 -8.060 1.00 45.75 91 ALA A CA 1
ATOM 741 C C . ALA A 1 91 ? -13.380 7.764 -7.740 1.00 45.75 91 ALA A C 1
ATOM 743 O O . ALA A 1 91 ? -14.227 8.639 -7.570 1.00 45.75 91 ALA A O 1
ATOM 744 N N . THR A 1 92 ? -13.698 6.466 -7.639 1.00 43.75 92 THR A N 1
ATOM 745 C CA . THR A 1 92 ? -15.088 6.001 -7.419 1.00 43.75 92 THR A CA 1
ATOM 746 C C . THR A 1 92 ? -15.432 5.619 -5.976 1.00 43.75 92 THR A C 1
ATOM 748 O O . THR A 1 92 ? -16.597 5.377 -5.670 1.00 43.75 92 THR A O 1
ATOM 751 N N . ASP A 1 93 ? -14.478 5.660 -5.048 1.00 47.69 93 ASP A N 1
ATOM 752 C CA . ASP A 1 93 ? -14.722 5.296 -3.653 1.00 47.69 93 ASP A CA 1
ATOM 753 C C . ASP A 1 93 ? -14.995 6.540 -2.792 1.00 47.69 93 ASP A C 1
ATOM 755 O O . ASP A 1 93 ? -14.080 7.266 -2.408 1.00 47.69 93 ASP A O 1
ATOM 759 N N . ALA A 1 94 ? -16.286 6.795 -2.540 1.00 57.75 94 ALA A N 1
ATOM 760 C CA . ALA A 1 94 ? -16.872 7.790 -1.630 1.00 57.75 94 ALA A CA 1
ATOM 761 C C . ALA A 1 94 ? -15.861 8.491 -0.708 1.00 57.75 94 ALA A C 1
ATOM 763 O O . ALA A 1 94 ? -15.336 7.810 0.155 1.00 57.75 94 ALA A O 1
ATOM 764 N N . LYS A 1 95 ? -15.642 9.815 -0.844 1.00 78.62 95 LYS A N 1
ATOM 765 C CA . LYS A 1 95 ? -14.722 10.669 -0.043 1.00 78.62 95 LYS A CA 1
ATOM 766 C C . LYS A 1 95 ? -14.508 10.165 1.400 1.00 78.62 95 LYS A C 1
ATOM 768 O O . LYS A 1 95 ? -15.155 10.646 2.337 1.00 78.62 95 LYS A O 1
ATOM 773 N N . LEU A 1 96 ? -13.608 9.195 1.570 1.00 90.69 96 LEU A N 1
ATOM 774 C CA . LEU A 1 96 ? -13.284 8.629 2.869 1.00 90.69 96 LEU A CA 1
ATOM 775 C C . LEU A 1 96 ? -12.307 9.574 3.563 1.00 90.69 96 LEU A C 1
ATOM 777 O O . LEU A 1 96 ? -11.516 10.280 2.936 1.00 90.69 96 LEU A O 1
ATOM 781 N N . VAL A 1 97 ? -12.381 9.598 4.881 1.00 93.69 97 VAL A N 1
ATOM 782 C CA . VAL A 1 97 ? -11.465 10.337 5.741 1.00 93.69 97 VAL A CA 1
ATOM 783 C C . VAL A 1 97 ? -10.881 9.389 6.775 1.00 93.69 97 VAL A C 1
ATOM 785 O O . VAL A 1 97 ? -11.541 8.436 7.198 1.00 93.69 97 VAL A O 1
ATOM 788 N N . LYS A 1 98 ? -9.636 9.647 7.172 1.00 94.75 98 LYS A N 1
ATOM 789 C CA . LYS A 1 98 ? -8.946 8.900 8.224 1.00 94.75 98 LYS A CA 1
ATOM 790 C C . LYS A 1 98 ? -9.501 9.319 9.570 1.00 94.75 98 LYS A C 1
ATOM 792 O O . LYS A 1 98 ? -9.528 10.512 9.871 1.00 94.75 98 LYS A O 1
ATOM 797 N N . LEU A 1 99 ? -9.888 8.353 10.385 1.00 95.25 99 LEU A N 1
ATOM 798 C CA . LEU A 1 99 ? -10.097 8.565 11.809 1.00 95.25 99 LEU A CA 1
ATOM 799 C C . LEU A 1 99 ? -8.750 8.575 12.531 1.00 95.25 99 LEU A C 1
ATOM 801 O O . LEU A 1 99 ? -7.812 7.881 12.135 1.00 95.25 99 LEU A O 1
ATOM 805 N N . ARG A 1 100 ? -8.675 9.352 13.610 1.00 94.00 100 ARG A N 1
ATOM 806 C CA . ARG A 1 100 ? -7.524 9.392 14.514 1.00 94.00 100 ARG A CA 1
ATOM 807 C C . ARG A 1 100 ? -7.975 9.379 15.966 1.00 94.00 100 ARG A C 1
ATOM 809 O O . ARG A 1 100 ? -9.000 9.962 16.309 1.00 94.00 100 ARG A O 1
ATOM 816 N N . ASP A 1 101 ? -7.173 8.757 16.815 1.00 93.44 101 ASP A N 1
ATOM 817 C CA . ASP A 1 101 ? -7.355 8.696 18.267 1.00 93.44 101 ASP A CA 1
ATOM 818 C C . ASP A 1 101 ? -6.313 9.512 19.047 1.00 93.44 101 ASP A C 1
ATOM 820 O O . ASP A 1 101 ? -6.447 9.697 20.256 1.00 93.44 101 ASP A O 1
ATOM 824 N N . ALA A 1 102 ? -5.322 10.079 18.355 1.00 93.69 102 ALA A N 1
ATOM 825 C CA . ALA A 1 102 ? -4.302 10.949 18.927 1.00 93.69 102 ALA A CA 1
ATOM 826 C C . ALA A 1 102 ? -4.040 12.193 18.053 1.00 93.69 102 ALA A C 1
ATOM 828 O O . ALA A 1 102 ? -4.680 12.426 17.020 1.00 93.69 102 ALA A O 1
ATOM 829 N N . LYS A 1 103 ? -3.117 13.052 18.503 1.00 94.00 103 LYS A N 1
ATOM 830 C CA . LYS A 1 103 ? -2.573 14.147 17.685 1.00 94.00 103 LYS A CA 1
ATOM 831 C C . LYS A 1 103 ? -1.661 13.563 16.604 1.00 94.00 103 LYS A C 1
ATOM 833 O O . LYS A 1 103 ? -0.952 12.600 16.874 1.00 94.00 103 LYS A O 1
ATOM 838 N N . ILE A 1 104 ? -1.627 14.192 15.427 1.00 90.94 104 ILE A N 1
ATOM 839 C CA . ILE A 1 104 ? -0.861 13.702 14.268 1.00 90.94 104 ILE A CA 1
ATOM 840 C C . ILE A 1 104 ? 0.615 13.425 14.605 1.00 90.94 104 ILE A C 1
ATOM 842 O O . ILE A 1 104 ? 1.077 12.314 14.395 1.00 90.94 104 ILE A O 1
ATOM 846 N N . ARG A 1 105 ? 1.281 14.354 15.306 1.00 93.06 105 ARG A N 1
ATOM 847 C CA . ARG A 1 105 ? 2.685 14.213 15.734 1.00 93.06 105 ARG A CA 1
ATOM 848 C C . ARG A 1 105 ? 2.958 13.016 16.650 1.00 93.06 105 ARG A C 1
ATOM 850 O O . ARG A 1 105 ? 4.088 12.559 16.730 1.00 93.06 105 ARG A O 1
ATOM 857 N N . GLU A 1 106 ? 1.956 12.549 17.396 1.00 93.94 106 GLU A N 1
ATOM 858 C CA . GLU A 1 106 ? 2.096 11.355 18.239 1.00 93.94 106 GLU A CA 1
ATOM 859 C C . GLU A 1 106 ? 1.834 10.080 17.440 1.00 93.94 106 GLU A C 1
ATOM 861 O O . GLU A 1 106 ? 2.481 9.063 17.671 1.00 93.94 106 GLU A O 1
ATOM 866 N N . MET A 1 107 ? 0.913 10.142 16.474 1.00 92.81 107 MET A N 1
ATOM 867 C CA . MET A 1 107 ? 0.663 9.031 15.561 1.00 92.81 107 MET A CA 1
ATOM 868 C C . MET A 1 107 ? 1.886 8.752 14.692 1.00 92.81 107 MET A C 1
ATOM 870 O O . MET A 1 107 ? 2.300 7.603 14.625 1.00 92.81 107 MET A O 1
ATOM 874 N N . GLU A 1 108 ? 2.498 9.786 14.112 1.00 93.44 108 GLU A N 1
ATOM 875 C CA . GLU A 1 108 ? 3.661 9.702 13.209 1.00 93.44 108 GLU A CA 1
ATOM 876 C C . GLU A 1 108 ? 4.931 9.139 13.874 1.00 93.44 108 GLU A C 1
ATOM 878 O O . GLU A 1 108 ? 5.906 8.855 13.193 1.00 93.44 108 GLU A O 1
ATOM 883 N N . LYS A 1 109 ? 4.938 8.924 15.198 1.00 92.88 109 LYS A N 1
ATOM 884 C CA . LYS A 1 109 ? 6.004 8.172 15.891 1.00 92.88 109 LYS A CA 1
ATOM 885 C C . LYS A 1 109 ? 5.839 6.657 15.770 1.00 92.88 109 LYS A C 1
ATOM 887 O O . LYS A 1 109 ? 6.717 5.902 16.185 1.00 92.88 109 LYS A O 1
ATOM 892 N N . LEU A 1 110 ? 4.675 6.193 15.322 1.00 91.75 110 LEU A N 1
ATOM 893 C CA . LEU A 1 110 ? 4.349 4.781 15.209 1.00 91.75 110 LEU A CA 1
ATOM 894 C C . LEU A 1 110 ? 4.539 4.339 13.755 1.00 91.75 110 LEU A C 1
ATOM 896 O O . LEU A 1 110 ? 3.967 4.981 12.879 1.00 91.75 110 LEU A O 1
ATOM 900 N N . PRO A 1 111 ? 5.214 3.202 13.502 1.00 91.75 111 PRO A N 1
ATOM 901 C CA . PRO A 1 111 ? 5.538 2.760 12.146 1.00 91.75 111 PRO A CA 1
ATOM 902 C C . PRO A 1 111 ? 4.347 2.729 11.193 1.00 91.75 111 PRO A C 1
ATOM 904 O O . PRO A 1 111 ? 4.416 3.236 10.094 1.00 91.75 111 PRO A O 1
ATOM 907 N N . GLN A 1 112 ? 3.184 2.247 11.639 1.00 92.94 112 GLN A N 1
ATOM 908 C CA . GLN A 1 112 ? 2.004 2.173 10.774 1.00 92.94 112 GLN A CA 1
ATOM 909 C C . GLN A 1 112 ? 1.414 3.539 10.347 1.00 92.94 112 GLN A C 1
ATOM 911 O O . GLN A 1 112 ? 0.428 3.562 9.608 1.00 92.94 112 GLN A O 1
ATOM 91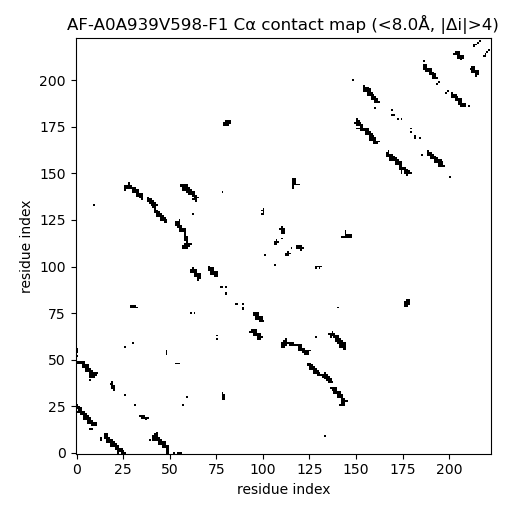6 N N . TYR A 1 113 ? 1.942 4.654 10.858 1.00 93.44 113 TYR A N 1
ATOM 917 C CA . TYR A 1 113 ? 1.471 6.017 10.603 1.00 93.44 113 TYR A CA 1
ATOM 918 C C . TYR A 1 113 ? 2.609 7.004 10.270 1.00 93.44 113 TYR A C 1
ATOM 920 O O . TYR A 1 113 ? 2.316 8.184 10.094 1.00 93.44 113 TYR A O 1
ATOM 928 N N . ASP A 1 114 ? 3.874 6.570 10.209 1.00 93.38 114 ASP A N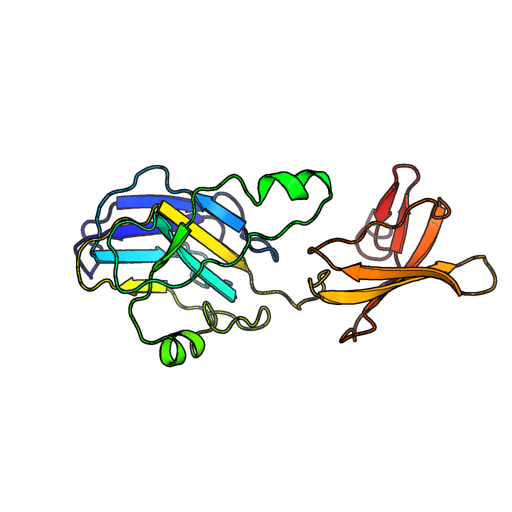 1
ATOM 929 C CA . ASP A 1 114 ? 5.037 7.453 9.992 1.00 93.38 114 ASP A CA 1
ATOM 930 C C . ASP A 1 114 ? 5.302 7.760 8.503 1.00 93.38 114 ASP A C 1
ATOM 932 O O . ASP A 1 114 ? 6.098 8.637 8.174 1.00 93.38 114 ASP A O 1
ATOM 936 N N . GLY A 1 115 ? 4.609 7.056 7.601 1.00 91.56 115 GLY A N 1
ATOM 937 C CA . GLY A 1 115 ? 4.751 7.210 6.154 1.00 91.56 115 GLY A CA 1
ATOM 938 C C . GLY A 1 115 ? 6.025 6.585 5.580 1.00 91.56 115 GLY A C 1
ATOM 939 O O . GLY A 1 115 ? 6.321 6.813 4.407 1.00 91.56 115 GLY A O 1
ATOM 940 N N . ASN A 1 116 ? 6.769 5.804 6.363 1.00 92.88 116 ASN A N 1
ATOM 941 C CA . ASN A 1 116 ? 7.996 5.148 5.943 1.00 92.88 116 ASN A CA 1
ATOM 942 C C . ASN A 1 116 ? 7.739 3.662 5.617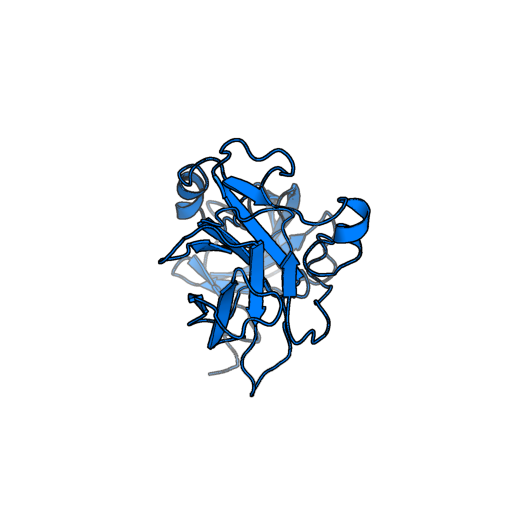 1.00 92.88 116 ASN A C 1
ATOM 944 O O . ASN A 1 116 ? 7.510 2.857 6.519 1.00 92.88 116 ASN A O 1
ATOM 948 N N . PRO A 1 117 ? 7.830 3.237 4.343 1.00 91.44 117 PRO A N 1
ATOM 949 C CA . PRO A 1 117 ? 7.571 1.847 3.974 1.00 91.44 117 PRO A CA 1
ATOM 950 C C . PRO A 1 117 ? 8.587 0.846 4.544 1.00 91.44 117 PRO A C 1
ATOM 952 O O . PRO A 1 117 ? 8.284 -0.349 4.560 1.00 91.44 117 PRO A O 1
ATOM 955 N N . LEU A 1 118 ? 9.753 1.308 5.018 1.00 91.00 118 LEU A N 1
ATOM 956 C CA . LEU A 1 118 ? 10.813 0.471 5.588 1.00 91.00 118 LEU A CA 1
ATOM 957 C C . LEU A 1 118 ? 10.613 0.194 7.084 1.00 91.00 118 LEU A C 1
ATOM 959 O O . LEU A 1 118 ? 11.231 -0.724 7.629 1.00 91.00 118 LEU A O 1
ATOM 963 N N . THR A 1 119 ? 9.775 0.967 7.776 1.00 89.19 119 THR A N 1
ATOM 964 C CA . THR A 1 119 ? 9.504 0.738 9.195 1.00 89.19 119 THR A CA 1
ATOM 965 C C . THR A 1 119 ? 8.338 -0.233 9.342 1.00 89.19 119 THR A C 1
ATOM 967 O O . THR A 1 119 ? 7.336 -0.209 8.630 1.00 89.19 119 THR A O 1
ATOM 970 N N . SER A 1 120 ? 8.477 -1.156 10.288 1.00 79.81 120 SER A N 1
ATOM 971 C CA . SER A 1 120 ? 7.422 -2.102 10.634 1.00 79.81 120 SER A CA 1
ATOM 972 C C . SER A 1 120 ? 6.941 -1.804 12.038 1.00 79.81 120 SER A C 1
ATOM 974 O O . SER A 1 120 ? 7.740 -1.477 12.916 1.00 79.81 120 SER A O 1
ATOM 976 N N . ALA A 1 121 ? 5.650 -2.031 12.296 1.00 69.88 121 ALA A N 1
ATOM 977 C CA . ALA A 1 121 ? 5.081 -2.010 13.643 1.00 69.88 121 ALA A CA 1
ATOM 978 C C . ALA A 1 121 ? 5.732 -3.029 14.612 1.00 69.88 121 ALA A C 1
ATOM 980 O O . ALA A 1 121 ? 5.286 -3.146 15.754 1.00 69.88 121 ALA A O 1
ATOM 981 N N . GLY A 1 122 ? 6.777 -3.750 14.184 1.00 60.84 122 GLY A N 1
ATOM 982 C CA . GLY A 1 122 ? 7.802 -4.301 15.068 1.00 60.84 122 GLY A CA 1
ATOM 983 C C . GLY A 1 122 ? 7.281 -5.441 15.925 1.00 60.84 122 GLY A C 1
ATOM 984 O O . GLY A 1 122 ? 7.514 -5.480 17.127 1.00 60.84 122 GLY A O 1
ATOM 985 N N . GLY A 1 123 ? 6.494 -6.340 15.329 1.00 61.41 123 GLY A N 1
ATOM 986 C CA . GLY A 1 123 ? 5.970 -7.504 16.036 1.00 61.41 123 GLY A CA 1
ATOM 987 C C . GLY A 1 123 ? 4.853 -7.201 17.040 1.00 61.41 123 GLY A C 1
ATOM 988 O O . GLY A 1 123 ? 4.513 -8.084 17.828 1.00 61.41 123 GLY A O 1
ATOM 989 N N . LYS A 1 124 ? 4.257 -5.995 17.023 1.00 68.88 124 LYS A N 1
ATOM 990 C CA . LYS A 1 124 ? 3.062 -5.688 17.827 1.00 68.88 124 LYS A CA 1
ATOM 991 C C . LYS A 1 124 ? 1.981 -6.741 17.599 1.00 68.88 124 LYS A C 1
ATOM 993 O O . LYS A 1 124 ? 1.509 -6.925 16.477 1.00 68.88 124 LYS A O 1
ATOM 998 N N . LYS A 1 125 ? 1.537 -7.351 18.703 1.00 77.50 125 LYS A N 1
ATOM 999 C CA . LYS A 1 125 ? 0.452 -8.341 18.711 1.00 77.50 125 LYS A CA 1
ATOM 1000 C C . LYS A 1 125 ? -0.884 -7.755 18.267 1.00 77.50 125 LYS A C 1
ATOM 1002 O O . LYS A 1 125 ? -1.730 -8.506 17.825 1.00 77.50 125 LYS A O 1
ATOM 1007 N N . ASN A 1 126 ? -1.095 -6.448 18.427 1.00 90.31 126 ASN A N 1
ATOM 1008 C CA . ASN A 1 126 ? -2.328 -5.760 18.056 1.00 90.31 126 ASN A CA 1
ATOM 1009 C C . ASN A 1 126 ? -2.038 -4.302 17.682 1.00 90.31 126 ASN A C 1
ATOM 1011 O O . ASN A 1 126 ? -1.198 -3.657 18.313 1.00 90.31 126 ASN A O 1
ATOM 1015 N N . ILE A 1 127 ? -2.794 -3.756 16.729 1.00 93.06 127 ILE A N 1
ATOM 1016 C CA . ILE A 1 127 ? -2.868 -2.310 16.466 1.00 93.06 127 ILE A CA 1
ATOM 1017 C C . ILE A 1 127 ? -4.315 -1.891 16.713 1.00 93.06 127 ILE A C 1
ATOM 1019 O O . ILE A 1 127 ? -5.216 -2.408 16.058 1.00 93.06 127 ILE A O 1
ATOM 1023 N N . THR A 1 128 ? -4.552 -1.013 17.691 1.00 95.81 128 THR A N 1
ATOM 1024 C CA . THR A 1 128 ? -5.908 -0.621 18.114 1.00 95.81 128 THR A CA 1
ATOM 1025 C C . THR A 1 128 ? -6.127 0.874 17.904 1.00 95.81 128 THR A C 1
ATOM 1027 O O . THR A 1 128 ? -5.306 1.666 18.353 1.00 95.81 128 THR A O 1
ATOM 1030 N N . LEU A 1 129 ? -7.235 1.236 17.256 1.00 96.69 129 LEU A N 1
ATOM 1031 C CA . LEU A 1 129 ? -7.797 2.585 17.222 1.00 96.69 129 LEU A CA 1
ATOM 1032 C C . LEU A 1 129 ? -8.773 2.746 18.394 1.00 96.69 129 LEU A C 1
ATOM 1034 O O . LEU A 1 129 ? -9.702 1.944 18.532 1.00 96.69 129 LEU A O 1
ATOM 1038 N N . THR A 1 130 ? -8.589 3.790 19.202 1.00 97.00 130 THR A N 1
ATOM 1039 C CA . THR A 1 130 ? -9.411 4.081 20.389 1.00 97.00 130 THR A CA 1
ATOM 1040 C C . THR A 1 130 ? -10.153 5.409 20.261 1.00 97.00 130 THR A C 1
ATOM 1042 O O . THR A 1 130 ? -9.639 6.478 20.576 1.00 97.00 130 THR A O 1
ATOM 1045 N N . LEU A 1 131 ? -11.410 5.359 19.839 1.00 95.94 131 LEU A N 1
ATOM 1046 C CA . LEU A 1 131 ? -12.219 6.553 19.623 1.00 95.94 131 LEU A CA 1
ATOM 1047 C C . LEU A 1 131 ? -12.813 7.089 20.935 1.00 95.94 131 LEU A C 1
ATOM 1049 O O . LEU A 1 131 ? -13.031 6.367 21.913 1.00 95.94 131 LEU A O 1
ATOM 1053 N N . LYS A 1 132 ? -13.106 8.393 20.963 1.00 94.06 132 LYS A N 1
ATOM 1054 C CA . LYS A 1 132 ? -13.732 9.047 22.129 1.00 94.06 132 LYS A CA 1
ATOM 1055 C C . LYS A 1 132 ? -15.177 8.590 22.336 1.00 94.06 132 LYS A C 1
ATOM 1057 O O . LYS A 1 132 ? -15.630 8.474 23.469 1.00 94.06 132 LYS A O 1
ATOM 1062 N N . LYS A 1 133 ? -15.883 8.324 21.237 1.00 93.69 133 LYS A N 1
ATOM 1063 C CA . LYS A 1 133 ? -17.263 7.833 21.190 1.00 93.69 133 LYS A CA 1
ATOM 1064 C C . LYS A 1 133 ? -17.384 6.749 20.116 1.00 93.69 133 LYS A C 1
ATOM 1066 O O . LYS A 1 133 ? -16.525 6.710 19.235 1.00 93.69 133 LYS A O 1
ATOM 1071 N N . PRO A 1 134 ? -18.416 5.892 20.154 1.00 95.50 134 PRO A N 1
ATOM 1072 C CA . PRO A 1 134 ? -18.658 4.942 19.080 1.00 95.50 134 PRO A CA 1
ATOM 1073 C C . PRO A 1 134 ? -18.838 5.656 17.736 1.00 95.50 134 PRO A C 1
ATOM 1075 O O . PRO A 1 134 ? -19.670 6.554 17.604 1.00 95.50 134 PRO A O 1
ATOM 1078 N N . GLN A 1 135 ? -18.043 5.271 16.744 1.00 95.31 135 GLN A N 1
ATOM 1079 C CA . GLN A 1 135 ? -18.118 5.787 15.374 1.00 95.31 135 GLN A CA 1
ATOM 1080 C C . GLN A 1 135 ? -18.013 4.621 14.401 1.00 95.31 135 GLN A C 1
ATOM 1082 O O . GLN A 1 135 ? -17.517 3.551 14.764 1.00 95.31 135 GLN A O 1
ATOM 1087 N N . ARG A 1 136 ? -18.482 4.815 13.172 1.00 95.31 136 ARG A N 1
ATOM 1088 C CA . ARG A 1 136 ? -18.402 3.804 12.120 1.00 95.31 136 ARG A CA 1
ATOM 1089 C C . ARG A 1 136 ? -17.046 3.863 11.423 1.00 95.31 136 ARG A C 1
ATOM 1091 O O . ARG A 1 136 ? -16.585 4.939 11.062 1.00 95.31 136 ARG A O 1
ATOM 1098 N N . VAL A 1 137 ? -16.434 2.705 11.203 1.00 95.62 137 VAL A N 1
ATOM 1099 C CA . VAL A 1 137 ? -15.326 2.518 10.257 1.00 95.62 137 VAL A CA 1
ATOM 1100 C C . VAL A 1 137 ? -15.861 1.676 9.108 1.00 95.62 137 VAL A C 1
ATOM 1102 O O . VAL A 1 137 ? -16.458 0.626 9.326 1.00 95.62 137 VAL A O 1
ATOM 1105 N N . GLU A 1 138 ? -15.668 2.160 7.889 1.00 94.81 138 GLU A N 1
ATOM 1106 C CA . GLU A 1 138 ? -16.170 1.564 6.649 1.00 94.81 138 GLU A CA 1
ATOM 1107 C C . GLU A 1 138 ? -15.123 0.680 5.967 1.00 94.81 138 GLU A C 1
ATOM 1109 O O . GLU A 1 138 ? -15.451 -0.289 5.280 1.00 94.81 138 GLU A O 1
ATOM 1114 N N . ALA A 1 139 ? -13.851 1.040 6.121 1.00 95.50 139 ALA A N 1
ATOM 1115 C CA . ALA A 1 139 ? -12.747 0.370 5.461 1.00 95.50 139 ALA A CA 1
ATOM 1116 C C . ALA A 1 139 ? -11.434 0.603 6.204 1.00 95.50 139 ALA A C 1
ATOM 1118 O O . ALA A 1 139 ? -11.316 1.492 7.052 1.00 95.50 139 ALA A O 1
ATOM 1119 N N . VAL A 1 140 ? -10.426 -0.162 5.809 1.00 96.50 140 VAL A N 1
ATOM 1120 C CA . VAL A 1 140 ? -9.028 0.133 6.108 1.00 96.50 140 VAL A CA 1
ATOM 1121 C C . VAL A 1 140 ? -8.225 0.248 4.825 1.00 96.50 140 VAL A C 1
ATOM 1123 O O . VAL A 1 140 ? -8.502 -0.462 3.859 1.00 96.50 140 VAL A O 1
ATOM 1126 N N . ARG A 1 141 ? -7.207 1.108 4.818 1.00 95.81 141 ARG A N 1
ATOM 1127 C CA . ARG A 1 141 ? -6.128 1.044 3.822 1.00 95.81 141 ARG A CA 1
ATOM 1128 C C . ARG A 1 141 ? -4.865 0.569 4.502 1.00 95.81 141 ARG A C 1
ATOM 1130 O O . ARG A 1 141 ? -4.538 1.067 5.574 1.00 95.81 141 ARG A O 1
ATOM 1137 N N . LEU A 1 142 ? -4.190 -0.412 3.916 1.00 94.38 142 LEU A N 1
ATOM 1138 C CA . LEU A 1 142 ? -2.977 -0.965 4.508 1.00 94.38 142 LEU A CA 1
ATOM 1139 C C . LEU A 1 142 ? -1.930 -1.360 3.472 1.00 94.38 142 LEU A C 1
ATOM 1141 O O . LEU A 1 142 ? -2.264 -1.707 2.335 1.00 94.38 142 LEU A O 1
ATOM 1145 N N . MET A 1 143 ? -0.677 -1.313 3.912 1.00 94.31 143 MET A N 1
ATOM 1146 C CA . MET A 1 143 ? 0.520 -1.671 3.155 1.00 94.31 143 MET A CA 1
ATOM 1147 C C . MET A 1 143 ? 1.461 -2.474 4.057 1.00 94.31 143 MET A C 1
ATOM 1149 O O . MET A 1 143 ? 1.580 -2.185 5.253 1.00 94.31 143 MET A O 1
ATOM 1153 N N . ALA A 1 144 ? 2.080 -3.515 3.502 1.00 92.38 144 ALA A N 1
ATOM 1154 C CA . ALA A 1 144 ? 3.147 -4.236 4.185 1.00 92.38 144 ALA A CA 1
ATOM 1155 C C . ALA A 1 144 ? 4.458 -3.445 4.124 1.00 92.38 144 ALA A C 1
ATOM 1157 O O . ALA A 1 144 ? 4.685 -2.710 3.168 1.00 92.38 144 ALA A O 1
ATOM 1158 N N . VAL A 1 145 ? 5.331 -3.656 5.107 1.00 91.44 145 VAL A N 1
ATOM 1159 C CA . VAL A 1 145 ? 6.730 -3.226 5.052 1.00 91.44 145 VAL A CA 1
ATOM 1160 C C . VAL A 1 145 ? 7.396 -3.795 3.798 1.00 91.44 145 VAL A C 1
ATOM 1162 O O . VAL A 1 145 ? 7.170 -4.956 3.445 1.00 91.44 145 VAL A O 1
ATOM 1165 N N . HIS A 1 146 ? 8.184 -2.972 3.117 1.00 90.25 146 HIS A N 1
ATOM 1166 C CA . HIS A 1 146 ? 8.957 -3.370 1.946 1.00 90.25 146 HIS A CA 1
ATOM 1167 C C . HIS A 1 146 ? 10.194 -2.479 1.800 1.00 90.25 146 HIS A C 1
ATOM 1169 O O . HIS A 1 146 ? 10.264 -1.391 2.363 1.00 90.25 146 HIS A O 1
ATOM 1175 N N . GLU A 1 147 ? 11.159 -2.924 1.002 1.00 88.12 147 GLU A N 1
ATOM 1176 C CA . GLU A 1 147 ? 12.459 -2.258 0.806 1.00 88.12 147 GLU A CA 1
ATOM 1177 C C . GLU A 1 147 ? 12.380 -0.994 -0.065 1.00 88.12 147 GLU A C 1
ATOM 1179 O O . GLU A 1 147 ? 13.389 -0.449 -0.484 1.00 88.12 147 GLU A O 1
ATOM 1184 N N . ASN A 1 148 ? 11.170 -0.516 -0.361 1.00 87.44 148 ASN A N 1
ATOM 1185 C CA . ASN A 1 148 ? 10.925 0.624 -1.243 1.00 87.44 148 ASN A CA 1
ATOM 1186 C C . ASN A 1 148 ? 11.416 0.471 -2.699 1.00 87.44 148 ASN A C 1
ATOM 1188 O O . ASN A 1 148 ? 11.451 1.447 -3.442 1.00 87.44 148 ASN A O 1
ATOM 1192 N N . ASN A 1 149 ? 11.670 -0.765 -3.139 1.00 86.94 149 ASN A N 1
ATOM 1193 C CA . ASN A 1 149 ? 12.017 -1.138 -4.517 1.00 86.94 149 ASN A CA 1
ATOM 1194 C C . ASN A 1 149 ? 10.786 -1.170 -5.458 1.00 86.94 149 ASN A C 1
ATOM 1196 O O . ASN A 1 149 ? 10.556 -2.126 -6.200 1.00 86.94 149 ASN A O 1
ATOM 1200 N N . VAL A 1 150 ? 9.944 -0.134 -5.389 1.00 91.12 150 VAL A N 1
ATOM 1201 C CA . VAL A 1 150 ? 8.744 0.064 -6.224 1.00 91.12 150 VAL A CA 1
ATOM 1202 C C . VAL A 1 150 ? 8.876 1.340 -7.053 1.00 91.12 150 VAL A C 1
ATOM 1204 O O . VAL A 1 150 ? 9.685 2.205 -6.736 1.00 91.12 150 VAL A O 1
ATOM 1207 N N . ILE A 1 151 ? 8.040 1.496 -8.084 1.00 94.19 151 ILE A N 1
ATOM 1208 C CA . ILE A 1 151 ? 7.875 2.801 -8.736 1.00 94.19 151 ILE A CA 1
ATOM 1209 C C . ILE A 1 151 ? 7.174 3.742 -7.760 1.00 94.19 151 ILE A C 1
ATOM 1211 O O . ILE A 1 151 ? 6.073 3.442 -7.288 1.00 94.19 151 ILE A O 1
ATOM 1215 N N . ASN A 1 152 ? 7.801 4.875 -7.479 1.00 93.75 152 ASN A N 1
ATOM 1216 C CA . ASN A 1 152 ? 7.310 5.871 -6.544 1.00 93.75 152 ASN A CA 1
ATOM 1217 C C . ASN A 1 152 ? 6.714 7.058 -7.298 1.00 93.75 152 ASN A C 1
ATOM 1219 O O . ASN A 1 152 ? 7.347 7.634 -8.177 1.00 93.75 152 ASN A O 1
ATOM 1223 N N . THR A 1 153 ? 5.496 7.447 -6.926 1.00 94.19 153 THR A N 1
ATOM 1224 C CA . THR A 1 153 ? 4.852 8.640 -7.487 1.00 94.19 153 THR A CA 1
ATOM 1225 C C . THR A 1 153 ? 5.707 9.886 -7.218 1.00 94.19 153 THR A C 1
ATOM 1227 O O . THR A 1 153 ? 6.068 10.149 -6.072 1.00 94.19 153 THR A O 1
ATOM 1230 N N . GLY A 1 154 ? 5.968 10.676 -8.258 1.00 96.00 154 GLY A N 1
ATOM 1231 C CA . GLY A 1 15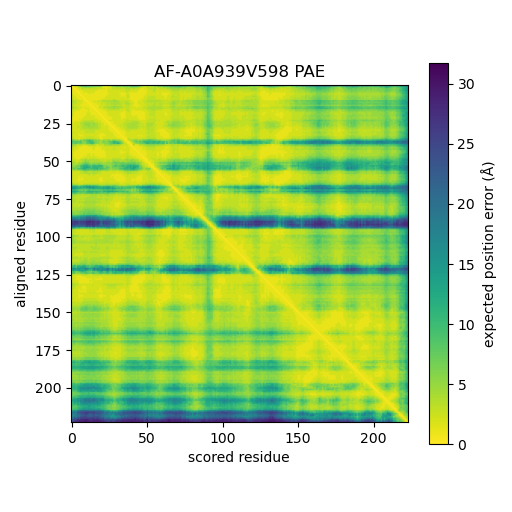4 ? 6.742 11.917 -8.217 1.00 96.00 154 GLY A CA 1
ATOM 1232 C C . GLY A 1 154 ? 8.227 11.761 -8.543 1.00 96.00 154 GLY A C 1
ATOM 1233 O O . GLY A 1 154 ? 8.856 12.768 -8.852 1.00 96.00 154 GLY A O 1
ATOM 1234 N N . ASP A 1 155 ? 8.769 10.541 -8.520 1.00 97.25 155 ASP A N 1
ATOM 1235 C CA . ASP A 1 155 ? 10.168 10.297 -8.878 1.00 97.25 155 ASP A CA 1
ATOM 1236 C C . ASP A 1 155 ? 10.349 10.272 -10.408 1.00 97.25 155 ASP A C 1
ATOM 1238 O O . ASP A 1 155 ? 9.433 9.930 -11.171 1.00 97.25 155 ASP A O 1
ATOM 1242 N N . ASP A 1 156 ? 11.551 10.629 -10.855 1.00 98.00 156 ASP A N 1
ATOM 1243 C CA . ASP A 1 156 ? 11.958 10.666 -12.255 1.00 98.00 156 ASP A CA 1
ATOM 1244 C C . ASP A 1 156 ? 12.708 9.393 -12.640 1.00 98.00 156 ASP A C 1
ATOM 1246 O O . ASP A 1 156 ? 13.669 8.984 -11.984 1.00 98.00 156 ASP A O 1
ATOM 1250 N N . TYR A 1 157 ? 12.305 8.790 -13.759 1.00 97.75 157 TYR A N 1
ATOM 1251 C CA . TYR A 1 157 ? 12.860 7.525 -14.222 1.00 97.75 157 TYR A CA 1
ATOM 1252 C C . TYR A 1 157 ? 13.424 7.600 -15.636 1.00 97.75 157 TYR A C 1
ATOM 1254 O O . TYR A 1 157 ? 12.796 8.160 -16.536 1.00 97.75 157 TYR A O 1
ATOM 1262 N N . GLN A 1 158 ? 14.566 6.949 -15.858 1.00 97.44 158 GLN A N 1
ATOM 1263 C CA . GLN A 1 158 ? 15.160 6.734 -17.179 1.00 97.44 158 GLN A CA 1
ATOM 1264 C C . GLN A 1 158 ? 15.122 5.253 -17.547 1.00 97.44 158 GLN A C 1
ATOM 1266 O O . GLN A 1 158 ? 15.645 4.412 -16.818 1.00 97.44 158 GLN A O 1
ATOM 1271 N N . LEU A 1 159 ? 14.540 4.928 -18.701 1.00 97.12 159 LEU A N 1
ATOM 1272 C CA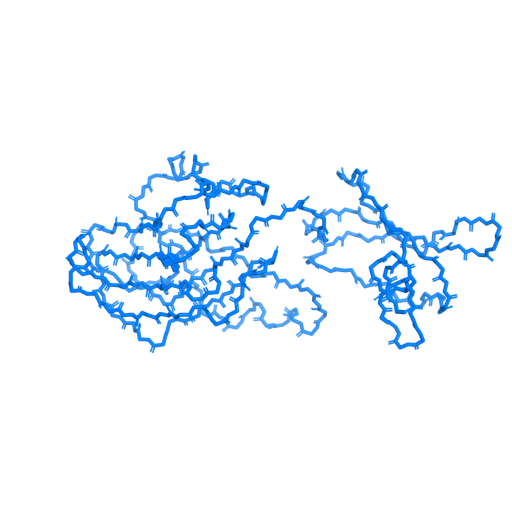 . LEU A 1 159 ? 14.554 3.568 -19.236 1.00 97.12 159 LEU A CA 1
ATOM 1273 C C . LEU A 1 159 ? 15.624 3.446 -20.317 1.00 97.12 159 LEU A C 1
ATOM 1275 O O . LEU A 1 159 ? 15.617 4.214 -21.276 1.00 97.12 159 LEU A O 1
ATOM 1279 N N . TYR A 1 160 ? 16.485 2.442 -20.203 1.00 96.88 160 TYR A N 1
ATOM 1280 C CA . TYR A 1 160 ? 17.485 2.077 -21.201 1.00 96.88 160 TYR A CA 1
ATOM 1281 C C . TYR A 1 160 ? 17.220 0.679 -21.758 1.00 96.88 160 TYR A C 1
ATOM 1283 O O . TYR A 1 160 ? 16.673 -0.171 -21.057 1.00 96.88 160 TYR A O 1
ATOM 1291 N N . TYR A 1 161 ? 17.671 0.420 -22.986 1.00 95.62 161 TYR A N 1
ATOM 1292 C CA . TYR A 1 161 ? 17.804 -0.927 -23.543 1.00 95.62 161 TYR A CA 1
ATOM 1293 C C . TYR A 1 161 ? 19.230 -1.186 -24.037 1.00 95.62 161 TYR A C 1
ATOM 1295 O O . TYR A 1 161 ? 19.929 -0.261 -24.447 1.00 95.62 161 TYR A O 1
ATOM 1303 N N . TRP A 1 162 ? 19.668 -2.442 -24.012 1.00 95.19 162 TRP A N 1
ATOM 1304 C CA . TRP A 1 162 ? 20.947 -2.867 -24.580 1.00 95.19 162 TRP A CA 1
ATOM 1305 C C . TRP A 1 162 ? 20.788 -3.194 -26.069 1.00 95.19 162 TRP A C 1
ATOM 1307 O O . TRP A 1 162 ? 19.972 -4.050 -26.430 1.00 95.19 162 TRP A O 1
ATOM 1317 N N . ASP A 1 163 ? 21.562 -2.537 -26.938 1.00 93.69 163 ASP A N 1
ATOM 1318 C CA . ASP A 1 163 ? 21.514 -2.762 -28.394 1.00 93.69 163 ASP A CA 1
ATOM 1319 C C . ASP A 1 163 ? 22.470 -3.864 -28.895 1.00 93.69 163 ASP A C 1
ATOM 1321 O O . ASP A 1 163 ? 22.401 -4.249 -30.061 1.00 93.69 163 ASP A O 1
ATOM 1325 N N . GLY A 1 164 ? 23.318 -4.403 -28.014 1.00 92.75 164 GLY A N 1
ATOM 1326 C CA . GLY A 1 164 ? 24.403 -5.332 -28.347 1.00 92.75 164 GLY A CA 1
ATOM 1327 C C . GLY A 1 164 ? 25.789 -4.749 -28.067 1.00 92.75 164 GLY A C 1
ATOM 1328 O O . GLY A 1 164 ? 26.689 -5.502 -27.707 1.00 92.75 164 GLY A O 1
ATOM 1329 N N . ASN A 1 165 ? 25.926 -3.422 -28.140 1.00 94.75 165 ASN A N 1
ATOM 1330 C CA . ASN A 1 165 ? 27.183 -2.698 -27.958 1.00 94.75 165 ASN A CA 1
ATOM 1331 C C . ASN A 1 165 ? 27.124 -1.697 -26.797 1.00 94.75 165 ASN A C 1
ATOM 1333 O O . ASN A 1 165 ? 28.126 -1.506 -26.108 1.00 94.75 165 ASN A O 1
ATOM 1337 N N . SER A 1 166 ? 25.990 -1.020 -26.596 1.00 96.06 166 SER A N 1
ATOM 1338 C CA . SER A 1 166 ? 25.826 -0.027 -25.534 1.00 96.06 166 SER A CA 1
ATOM 1339 C C . SER A 1 166 ? 24.382 0.115 -25.044 1.00 96.06 166 SER A C 1
ATOM 1341 O O . SER A 1 166 ? 23.416 -0.319 -25.678 1.00 96.06 166 SER A O 1
ATOM 1343 N N . TRP A 1 167 ? 24.237 0.742 -23.874 1.00 96.81 167 TRP A N 1
ATOM 1344 C CA . TRP A 1 167 ? 22.941 1.151 -23.344 1.00 96.81 167 TRP A CA 1
ATOM 1345 C C . TRP A 1 167 ? 22.412 2.357 -24.120 1.00 96.81 167 TRP A C 1
ATOM 1347 O O . TRP A 1 167 ? 23.066 3.397 -24.218 1.00 96.81 167 TRP A O 1
ATOM 1357 N N . ARG A 1 168 ? 21.197 2.229 -24.647 1.00 97.00 168 ARG A N 1
ATOM 1358 C CA . ARG A 1 168 ? 20.478 3.272 -25.378 1.00 97.00 168 ARG A CA 1
ATOM 1359 C C . ARG A 1 168 ? 19.287 3.741 -24.566 1.00 97.00 168 ARG A C 1
ATOM 1361 O O . ARG A 1 168 ? 18.495 2.925 -24.108 1.00 97.00 168 ARG A O 1
ATOM 1368 N N . LEU A 1 169 ? 19.161 5.054 -24.399 1.00 96.31 169 LEU A N 1
ATOM 1369 C CA . LEU A 1 169 ? 18.027 5.659 -23.709 1.00 96.31 169 LEU A CA 1
ATOM 1370 C C . LEU A 1 169 ? 16.747 5.458 -24.538 1.00 96.31 169 LEU A C 1
ATOM 1372 O O . LEU A 1 169 ? 16.689 5.872 -25.694 1.00 96.31 169 LEU A O 1
ATOM 1376 N N . CYS A 1 170 ? 15.726 4.849 -23.938 1.00 95.00 170 CYS A N 1
ATOM 1377 C CA . CYS A 1 170 ? 14.361 4.796 -24.465 1.00 95.00 170 CYS A CA 1
ATOM 1378 C C . CYS A 1 170 ? 13.623 6.108 -24.202 1.00 95.00 170 CYS A C 1
ATOM 1380 O O . CYS A 1 170 ? 12.913 6.611 -25.068 1.00 95.00 170 CYS A O 1
ATOM 1382 N N . GLY A 1 171 ? 13.750 6.634 -22.982 1.00 95.81 171 GLY A N 1
ATOM 1383 C CA . GLY A 1 171 ? 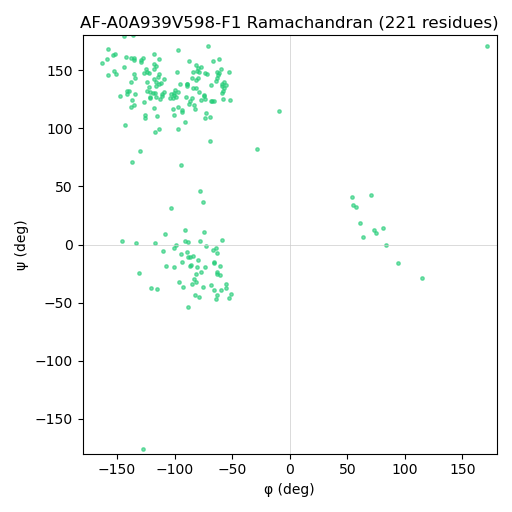13.028 7.825 -22.562 1.00 95.81 171 GLY A CA 1
ATOM 1384 C C . GLY A 1 171 ? 13.169 8.131 -21.078 1.00 95.81 171 GLY A C 1
ATOM 1385 O O . GLY A 1 171 ? 13.679 7.324 -20.298 1.00 95.81 171 GLY A O 1
ATOM 1386 N N . LEU A 1 172 ? 12.681 9.316 -20.727 1.00 97.38 172 LEU A N 1
ATOM 1387 C CA . LEU A 1 172 ? 12.5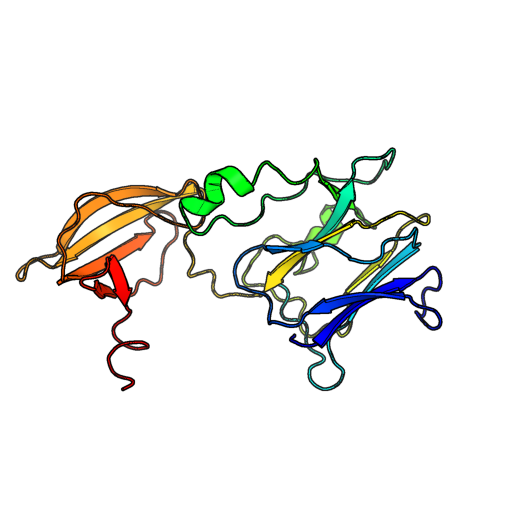60 9.840 -19.373 1.00 97.38 172 LEU A CA 1
ATOM 1388 C C . LEU A 1 172 ? 11.070 9.974 -19.039 1.00 97.38 172 LEU A C 1
ATOM 1390 O O . LEU A 1 172 ? 10.297 10.433 -19.882 1.00 97.38 172 LEU A O 1
ATOM 1394 N N . GLN A 1 173 ? 10.669 9.602 -17.828 1.00 97.69 173 GLN A N 1
ATOM 1395 C CA . GLN A 1 173 ? 9.298 9.773 -17.361 1.00 97.69 173 GLN A CA 1
ATOM 1396 C C . GLN A 1 173 ? 9.260 10.039 -15.852 1.00 97.69 173 GLN A C 1
ATOM 1398 O O . GLN A 1 173 ? 9.770 9.236 -15.075 1.00 97.69 173 GLN A O 1
ATOM 1403 N N . THR A 1 174 ? 8.578 11.110 -15.442 1.00 97.88 174 THR A N 1
ATOM 1404 C CA . THR A 1 174 ? 8.139 11.300 -14.053 1.00 97.88 174 THR A CA 1
ATOM 1405 C C . THR A 1 174 ? 6.949 10.384 -13.773 1.00 97.88 174 THR A C 1
ATOM 1407 O O . THR A 1 174 ? 5.964 10.370 -14.525 1.00 97.88 174 THR A O 1
ATOM 1410 N N . ALA A 1 175 ? 7.021 9.593 -12.708 1.00 96.88 175 ALA A N 1
ATOM 1411 C CA . ALA A 1 175 ? 5.958 8.671 -12.339 1.00 96.88 175 ALA A CA 1
ATOM 1412 C C . ALA A 1 175 ? 4.745 9.420 -11.759 1.00 96.88 175 ALA A C 1
ATOM 1414 O O . ALA A 1 175 ? 4.791 9.970 -10.667 1.00 96.88 175 ALA A O 1
ATOM 1415 N N . GLU A 1 176 ? 3.615 9.413 -12.466 1.00 94.50 176 GLU A N 1
ATOM 1416 C CA . GLU A 1 176 ? 2.344 9.953 -11.944 1.00 94.50 176 GLU A CA 1
ATOM 1417 C C . GLU A 1 176 ? 1.676 8.993 -10.935 1.00 94.50 176 GLU A C 1
ATOM 1419 O O . GLU A 1 176 ? 0.870 9.401 -10.100 1.00 94.50 176 GLU A O 1
ATOM 1424 N N . TYR A 1 177 ? 2.007 7.703 -11.028 1.00 94.62 177 TYR A N 1
ATOM 1425 C CA . TYR A 1 177 ? 1.465 6.609 -10.224 1.00 94.62 177 TYR A CA 1
ATOM 1426 C C . TYR A 1 177 ? 2.563 5.574 -9.947 1.00 94.62 177 TYR A C 1
ATOM 1428 O O . TYR A 1 177 ? 3.671 5.685 -10.464 1.00 94.62 177 TYR A O 1
ATOM 1436 N N . GLU A 1 178 ? 2.245 4.503 -9.217 1.00 94.94 178 GLU A N 1
ATOM 1437 C CA . GLU A 1 178 ? 3.162 3.400 -8.891 1.00 94.94 178 GLU A CA 1
ATOM 1438 C C . GLU A 1 178 ? 3.418 2.449 -10.084 1.00 94.94 178 GLU A C 1
ATOM 1440 O O . GLU A 1 178 ? 3.515 1.228 -9.927 1.00 94.94 178 GLU A O 1
ATOM 1445 N N . TYR A 1 179 ? 3.491 3.002 -11.298 1.00 93.81 179 TYR A N 1
ATOM 1446 C CA . TYR A 1 179 ? 3.873 2.313 -12.524 1.00 93.81 179 TYR A CA 1
ATOM 1447 C C . TYR A 1 179 ? 4.358 3.305 -13.599 1.00 93.81 179 TYR A C 1
ATOM 1449 O O . TYR A 1 179 ? 3.994 4.482 -13.593 1.00 93.81 179 TYR A O 1
ATOM 1457 N N . LEU A 1 180 ? 5.118 2.800 -14.575 1.00 93.75 180 LEU A N 1
ATOM 1458 C CA . LEU A 1 180 ? 5.580 3.548 -15.750 1.00 93.75 180 LEU A CA 1
ATOM 1459 C C . LEU A 1 180 ? 5.034 2.940 -17.041 1.00 93.75 180 LEU A C 1
ATOM 1461 O O . LEU A 1 180 ? 4.719 1.749 -17.095 1.00 93.75 180 LEU A O 1
ATOM 1465 N N . GLN A 1 181 ? 4.936 3.750 -18.095 1.00 91.38 181 GLN A N 1
ATOM 1466 C CA . GLN A 1 181 ? 4.469 3.287 -19.398 1.00 91.38 181 GLN A CA 1
ATOM 1467 C C . GLN A 1 181 ? 5.236 3.975 -20.519 1.00 91.38 181 GLN A C 1
ATOM 1469 O O . GLN A 1 181 ? 4.934 5.103 -20.896 1.00 91.38 181 GLN A O 1
ATOM 1474 N N . PHE A 1 182 ? 6.172 3.231 -21.099 1.00 90.50 182 PHE A N 1
ATOM 1475 C CA . PHE A 1 182 ? 6.911 3.639 -22.285 1.00 90.50 182 PHE A CA 1
ATOM 1476 C C . PHE A 1 182 ? 6.290 2.995 -23.528 1.00 90.50 182 PHE A C 1
ATOM 1478 O O . PHE A 1 182 ? 6.085 1.781 -23.576 1.00 90.50 182 PHE A O 1
ATOM 1485 N N . GLY A 1 183 ? 5.963 3.811 -24.529 1.00 88.50 183 GLY A N 1
ATOM 1486 C CA . GLY A 1 183 ? 5.481 3.341 -25.828 1.00 88.50 183 GLY A CA 1
ATOM 1487 C C . GLY A 1 183 ? 6.627 3.051 -26.799 1.00 88.50 183 GLY A C 1
ATOM 1488 O O . GLY A 1 183 ? 7.713 3.604 -26.658 1.00 88.50 183 GLY A O 1
ATOM 1489 N N . ASN A 1 184 ? 6.363 2.220 -27.813 1.00 86.94 184 ASN A N 1
ATOM 1490 C CA . ASN A 1 184 ? 7.258 1.976 -28.956 1.00 86.94 184 ASN A CA 1
ATOM 1491 C C . ASN A 1 184 ? 8.687 1.521 -28.591 1.00 86.94 184 ASN A C 1
ATOM 1493 O O . ASN A 1 184 ? 9.645 1.855 -29.286 1.00 86.94 184 ASN A O 1
ATOM 1497 N N . ILE A 1 185 ? 8.837 0.746 -27.513 1.00 89.50 185 ILE A N 1
ATOM 1498 C CA . ILE A 1 185 ? 10.138 0.216 -27.086 1.00 89.50 185 ILE A CA 1
ATOM 1499 C C . ILE A 1 185 ? 10.507 -1.083 -27.841 1.00 89.50 185 ILE A C 1
ATOM 1501 O O . ILE A 1 185 ? 9.612 -1.864 -28.183 1.00 89.50 185 ILE A O 1
ATOM 1505 N N . PRO A 1 186 ? 11.799 -1.368 -28.104 1.00 88.25 186 PRO A N 1
ATOM 1506 C CA . PRO A 1 186 ? 12.205 -2.573 -28.838 1.00 88.25 186 PRO A CA 1
ATOM 1507 C C . PRO A 1 186 ? 11.915 -3.903 -28.104 1.00 88.25 186 PRO A C 1
ATOM 1509 O O . PRO A 1 186 ? 12.422 -4.162 -27.016 1.00 88.25 186 PRO A O 1
ATOM 1512 N N . ALA A 1 187 ? 11.162 -4.824 -28.704 1.00 83.62 187 ALA A N 1
ATOM 1513 C CA . ALA A 1 187 ? 10.899 -6.131 -28.083 1.00 83.62 187 ALA A CA 1
ATOM 1514 C C . ALA A 1 187 ? 12.162 -7.016 -27.963 1.00 83.62 187 ALA A C 1
ATOM 1516 O O . ALA A 1 187 ? 13.112 -6.866 -28.734 1.00 83.62 187 ALA A O 1
ATOM 1517 N N . ASN A 1 188 ? 12.145 -7.989 -27.039 1.00 84.25 188 ASN A N 1
ATOM 1518 C CA . ASN A 1 188 ? 13.223 -8.970 -26.826 1.00 84.25 188 ASN A CA 1
ATOM 1519 C C . ASN A 1 188 ? 14.608 -8.333 -26.590 1.00 84.25 188 ASN A C 1
ATOM 1521 O O . ASN A 1 188 ? 15.620 -8.796 -27.122 1.00 84.25 188 ASN A O 1
ATOM 1525 N N . ARG A 1 189 ? 14.654 -7.252 -25.810 1.00 89.44 189 ARG A N 1
ATOM 1526 C CA . ARG A 1 189 ? 15.897 -6.610 -25.368 1.00 89.44 189 ARG A CA 1
ATOM 1527 C C . ARG A 1 189 ? 16.073 -6.742 -23.863 1.00 89.44 189 ARG A C 1
ATOM 1529 O O . ARG A 1 189 ? 15.104 -6.962 -23.135 1.00 89.44 189 ARG A O 1
ATOM 1536 N N . LEU A 1 190 ? 17.320 -6.576 -23.428 1.00 92.94 190 LEU A N 1
ATOM 1537 C CA . LEU A 1 190 ? 17.643 -6.304 -22.037 1.00 92.94 190 LEU A CA 1
ATOM 1538 C C . LEU A 1 190 ? 17.383 -4.831 -21.749 1.00 92.94 190 LEU A C 1
ATOM 1540 O O . LEU A 1 190 ? 17.833 -3.971 -22.502 1.00 92.94 190 LEU A O 1
ATOM 1544 N N . TYR A 1 191 ? 16.668 -4.573 -20.668 1.00 95.06 191 TYR A N 1
ATOM 1545 C CA . TYR A 1 191 ? 16.274 -3.258 -20.204 1.00 95.06 191 TYR A CA 1
ATOM 1546 C C . TYR A 1 191 ? 16.874 -2.964 -18.841 1.00 95.06 191 TYR A C 1
ATOM 1548 O O . TYR A 1 191 ? 17.091 -3.869 -18.038 1.00 95.06 191 TYR A O 1
ATOM 1556 N N . TRP A 1 192 ? 17.099 -1.685 -18.580 1.00 95.31 192 TRP A N 1
ATOM 1557 C CA . TRP A 1 192 ? 17.550 -1.172 -17.298 1.00 95.31 192 TRP A CA 1
ATOM 1558 C C . TRP A 1 192 ? 16.764 0.096 -16.990 1.00 95.31 192 TRP A C 1
ATOM 1560 O O . TRP A 1 192 ? 16.791 1.056 -17.762 1.00 95.31 192 TRP A O 1
ATOM 1570 N N . LEU A 1 193 ? 16.004 0.061 -15.900 1.00 95.75 193 LEU A N 1
ATOM 1571 C CA . LEU A 1 193 ? 15.250 1.205 -15.412 1.00 95.75 193 LEU A CA 1
ATOM 1572 C C . LEU A 1 193 ? 16.018 1.835 -14.258 1.00 95.75 193 LEU A C 1
ATOM 1574 O O . LEU A 1 193 ? 16.403 1.130 -13.328 1.00 95.75 193 LEU A O 1
ATOM 1578 N N . ARG A 1 194 ? 16.194 3.151 -14.330 1.00 95.94 194 ARG A N 1
ATOM 1579 C CA . ARG A 1 194 ? 16.897 3.936 -13.323 1.00 95.94 194 ARG A CA 1
ATOM 1580 C C . ARG A 1 194 ? 15.968 4.935 -12.677 1.00 95.94 194 ARG A C 1
ATOM 1582 O O . ARG A 1 194 ? 15.303 5.670 -13.403 1.00 95.94 194 ARG A O 1
ATOM 1589 N N . ASP A 1 195 ? 15.954 4.974 -11.354 1.00 96.38 195 ASP A N 1
ATOM 1590 C CA . ASP A 1 195 ? 15.328 6.050 -10.585 1.00 96.38 195 ASP A CA 1
ATOM 1591 C C . ASP A 1 195 ? 16.396 7.116 -10.338 1.00 96.38 195 ASP A C 1
ATOM 1593 O O . ASP A 1 195 ? 17.320 6.918 -9.548 1.00 96.38 195 ASP A O 1
ATOM 1597 N N . ILE A 1 196 ? 16.306 8.234 -11.055 1.00 95.94 196 ILE A N 1
ATOM 1598 C CA . ILE A 1 196 ? 17.315 9.299 -10.989 1.00 95.94 196 ILE A CA 1
ATOM 1599 C C . ILE A 1 196 ? 17.021 10.326 -9.889 1.00 95.94 196 ILE A C 1
ATOM 1601 O O . ILE A 1 196 ? 17.770 11.292 -9.747 1.00 95.94 196 ILE A O 1
ATOM 1605 N N . THR A 1 197 ? 15.954 10.131 -9.111 1.00 95.50 197 THR A N 1
ATOM 1606 C CA . THR A 1 197 ? 15.620 10.977 -7.963 1.00 95.50 197 THR A CA 1
ATOM 1607 C C . THR A 1 197 ? 16.302 10.462 -6.703 1.00 95.50 197 THR A C 1
ATOM 1609 O O . THR A 1 197 ? 16.988 11.223 -6.020 1.00 95.50 197 THR A O 1
ATOM 1612 N N . LYS A 1 198 ? 16.116 9.178 -6.378 1.00 91.62 198 LYS A N 1
ATOM 1613 C CA . LYS A 1 198 ? 16.618 8.592 -5.121 1.00 91.62 198 LYS A CA 1
ATOM 1614 C C . LYS A 1 198 ? 17.074 7.137 -5.226 1.00 91.62 198 LYS A C 1
ATOM 1616 O O . LYS A 1 198 ? 17.438 6.557 -4.202 1.00 91.62 198 LYS A O 1
ATOM 1621 N N . GLY A 1 199 ? 17.035 6.547 -6.421 1.00 86.31 199 GLY A N 1
ATOM 1622 C CA . GLY A 1 199 ? 17.419 5.157 -6.653 1.00 86.31 199 GLY A CA 1
ATOM 1623 C C . GLY A 1 199 ? 18.846 4.842 -6.216 1.00 86.31 199 GLY A C 1
ATOM 1624 O O . GLY A 1 199 ? 19.765 5.633 -6.422 1.00 86.31 199 GLY A O 1
ATOM 1625 N N . GLN A 1 200 ? 19.026 3.662 -5.622 1.00 84.50 200 GLN A N 1
ATOM 1626 C CA . GLN A 1 200 ? 20.344 3.117 -5.267 1.00 84.50 200 GLN A CA 1
ATOM 1627 C C . GLN A 1 200 ? 20.527 1.668 -5.728 1.00 84.50 200 GLN A C 1
ATOM 1629 O O . GLN A 1 200 ? 21.654 1.233 -5.951 1.00 84.50 200 GLN A O 1
ATOM 1634 N N . GLU A 1 201 ? 19.425 0.938 -5.907 1.00 84.25 201 GLU A N 1
ATOM 1635 C CA . GLU A 1 201 ? 19.408 -0.455 -6.339 1.00 84.25 201 GLU A CA 1
ATOM 1636 C C . GLU A 1 201 ? 18.596 -0.581 -7.626 1.00 84.25 201 GLU A C 1
ATOM 1638 O O . GLU A 1 201 ? 17.454 -0.132 -7.709 1.00 84.25 201 GLU A O 1
ATOM 1643 N N . GLU A 1 202 ? 19.192 -1.186 -8.652 1.00 86.38 202 GLU A N 1
ATOM 1644 C CA . GLU A 1 202 ? 18.582 -1.316 -9.972 1.00 86.38 202 GLU A CA 1
ATOM 1645 C C . GLU A 1 202 ? 18.930 -2.693 -10.546 1.00 86.38 202 GLU A C 1
ATOM 1647 O O . GLU A 1 202 ? 20.096 -3.091 -10.569 1.00 86.38 202 GLU A O 1
ATOM 1652 N N . LEU A 1 203 ? 17.925 -3.434 -11.023 1.00 88.00 203 LEU A N 1
ATOM 1653 C CA . LEU A 1 203 ? 18.134 -4.729 -11.673 1.00 88.00 203 LEU A CA 1
ATOM 1654 C C . LEU A 1 203 ? 17.697 -4.682 -13.142 1.00 88.00 203 LEU A C 1
ATOM 1656 O O . LEU A 1 203 ? 16.541 -4.347 -13.422 1.00 88.00 203 LEU A O 1
ATOM 1660 N N . PRO A 1 204 ? 18.574 -5.078 -14.085 1.00 92.00 204 PRO A N 1
ATOM 1661 C CA . PRO A 1 204 ? 18.176 -5.283 -15.467 1.00 92.00 204 PRO A CA 1
ATOM 1662 C C . PRO A 1 204 ? 17.108 -6.377 -15.620 1.00 92.00 204 PRO A C 1
ATOM 1664 O O . PRO A 1 204 ? 17.091 -7.374 -14.891 1.00 92.00 204 PRO A O 1
ATOM 1667 N N . PHE A 1 205 ? 16.233 -6.217 -16.609 1.00 92.44 205 PHE A N 1
ATOM 1668 C CA . PHE A 1 205 ? 15.128 -7.134 -16.893 1.00 92.44 205 PHE A CA 1
ATOM 1669 C C . PHE A 1 205 ? 14.903 -7.304 -18.397 1.00 92.44 205 PHE A C 1
ATOM 1671 O O . PHE A 1 205 ? 15.324 -6.485 -19.207 1.00 92.44 205 PHE A O 1
ATOM 1678 N N . LEU A 1 206 ? 14.216 -8.371 -18.790 1.00 91.31 206 LEU A N 1
ATOM 1679 C CA . LEU A 1 206 ? 13.755 -8.583 -20.158 1.00 91.31 206 LEU A CA 1
ATOM 1680 C C . LEU A 1 206 ? 12.295 -8.161 -20.294 1.00 91.31 206 LEU A C 1
ATOM 1682 O O . LEU A 1 206 ? 11.500 -8.334 -19.371 1.00 91.31 206 LEU A O 1
ATOM 1686 N N . ILE A 1 207 ? 11.928 -7.683 -21.479 1.00 85.69 207 ILE A N 1
ATOM 1687 C CA . ILE A 1 207 ? 10.530 -7.632 -21.913 1.00 85.69 207 ILE A CA 1
ATOM 1688 C C . ILE A 1 207 ? 10.298 -8.803 -22.869 1.00 85.69 207 ILE A C 1
ATOM 1690 O O . ILE A 1 207 ? 10.926 -8.876 -23.931 1.00 85.69 207 ILE A O 1
ATOM 1694 N N . ASP A 1 208 ? 9.419 -9.729 -22.480 1.00 78.25 208 ASP A N 1
ATOM 1695 C CA . ASP A 1 208 ? 9.058 -10.884 -23.302 1.00 78.25 208 ASP A CA 1
ATOM 1696 C C . ASP A 1 208 ? 8.209 -10.477 -24.526 1.00 78.25 208 ASP A C 1
ATOM 1698 O O . ASP A 1 208 ? 7.738 -9.345 -24.648 1.00 78.25 208 ASP A O 1
ATOM 1702 N N . ARG A 1 209 ? 7.977 -11.418 -25.451 1.00 76.56 209 ARG A N 1
ATOM 1703 C CA . ARG A 1 209 ? 7.187 -11.174 -26.676 1.00 76.56 209 ARG A CA 1
ATOM 1704 C C . ARG A 1 209 ? 5.739 -10.744 -26.412 1.00 76.56 209 ARG A C 1
ATOM 1706 O O . ARG A 1 209 ? 5.105 -10.208 -27.313 1.00 76.56 209 ARG A O 1
ATOM 1713 N N . SER A 1 210 ? 5.215 -10.991 -25.210 1.00 78.06 210 SER A N 1
ATOM 1714 C CA . SER A 1 210 ? 3.880 -10.553 -24.783 1.00 78.06 210 SER A CA 1
ATOM 1715 C C . SER A 1 210 ? 3.885 -9.179 -24.103 1.00 78.06 210 SER A C 1
ATOM 1717 O O . SER A 1 210 ? 2.839 -8.723 -23.648 1.00 78.06 210 SER A O 1
ATOM 1719 N N . GLY A 1 211 ? 5.044 -8.515 -24.029 1.00 76.50 211 GLY A N 1
ATOM 1720 C CA . GLY A 1 211 ? 5.201 -7.212 -23.389 1.00 76.50 211 GLY A CA 1
ATOM 1721 C C . GLY A 1 211 ? 5.330 -7.283 -21.867 1.00 76.50 211 GLY A C 1
ATOM 1722 O O . GLY A 1 211 ? 5.178 -6.259 -21.204 1.00 76.50 211 GLY A O 1
ATOM 1723 N N . ARG A 1 212 ? 5.586 -8.464 -21.288 1.00 80.62 212 ARG A N 1
ATOM 1724 C CA . ARG A 1 212 ? 5.722 -8.622 -19.832 1.00 80.62 212 ARG A CA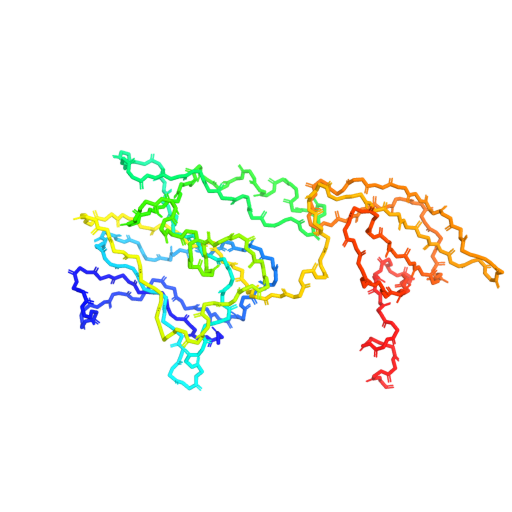 1
ATOM 1725 C C . ARG A 1 212 ? 7.179 -8.558 -19.400 1.00 80.62 212 ARG A C 1
ATOM 1727 O O . ARG A 1 212 ? 8.046 -9.175 -20.014 1.00 80.62 212 ARG A O 1
ATOM 1734 N N . GLN A 1 213 ? 7.408 -7.865 -18.292 1.00 86.81 213 GLN A N 1
ATOM 1735 C CA . GLN A 1 213 ? 8.693 -7.812 -17.609 1.00 86.81 213 GLN A CA 1
ATOM 1736 C C . GLN A 1 213 ? 9.054 -9.160 -16.971 1.00 86.81 213 GLN A C 1
ATOM 1738 O O . GLN A 1 213 ? 8.204 -9.810 -16.362 1.00 86.81 213 GLN A O 1
ATOM 1743 N N . ARG A 1 214 ? 10.323 -9.555 -17.112 1.00 86.44 214 ARG A N 1
ATOM 1744 C CA . ARG A 1 214 ? 10.940 -10.748 -16.517 1.00 86.44 214 ARG A CA 1
ATOM 1745 C C . ARG A 1 214 ? 12.314 -10.398 -15.965 1.00 86.44 214 ARG A C 1
ATOM 1747 O O . ARG A 1 214 ? 13.161 -9.907 -16.710 1.00 86.44 214 ARG A O 1
ATOM 1754 N N . PHE A 1 215 ? 12.560 -10.664 -14.693 1.00 85.94 215 PHE A N 1
ATOM 1755 C CA . PHE A 1 215 ? 13.880 -10.472 -14.099 1.00 85.94 215 PHE A CA 1
ATOM 1756 C C . PHE A 1 215 ? 14.764 -11.700 -14.330 1.00 85.94 215 PHE A C 1
ATOM 1758 O O . PHE A 1 215 ? 14.298 -12.836 -14.281 1.00 85.94 215 PHE A O 1
ATOM 1765 N N . ILE A 1 216 ? 16.061 -11.481 -14.562 1.00 77.88 216 ILE A N 1
ATOM 1766 C CA . ILE A 1 216 ? 16.991 -12.555 -14.949 1.00 77.88 216 ILE A CA 1
ATOM 1767 C C . ILE A 1 216 ? 17.126 -13.627 -13.853 1.00 77.88 216 ILE A C 1
ATOM 1769 O O . ILE A 1 216 ? 17.081 -14.818 -14.148 1.00 77.88 216 ILE A O 1
ATOM 1773 N N . TYR A 1 217 ? 17.249 -13.221 -12.590 1.00 68.12 217 TYR A N 1
ATOM 1774 C CA . TYR A 1 217 ? 17.528 -14.149 -11.489 1.00 68.12 217 TYR A CA 1
ATOM 1775 C C . TYR A 1 217 ? 16.298 -14.885 -10.924 1.00 68.12 217 TYR A C 1
ATOM 1777 O O . TYR A 1 217 ? 16.404 -16.093 -10.730 1.00 68.12 217 TYR A O 1
ATOM 1785 N N . PRO A 1 218 ? 15.136 -14.241 -10.685 1.00 63.31 218 PRO A N 1
ATOM 1786 C CA . PRO A 1 218 ? 13.975 -14.935 -10.131 1.00 63.31 218 PRO A CA 1
ATOM 1787 C C . PRO A 1 218 ? 13.135 -15.676 -11.181 1.00 63.31 218 PRO A C 1
ATOM 1789 O O . PRO A 1 218 ? 12.520 -16.681 -10.842 1.00 63.31 218 PRO A O 1
ATOM 1792 N N . ASP A 1 219 ? 13.094 -15.206 -12.438 1.00 59.94 219 ASP A N 1
ATOM 1793 C CA . ASP A 1 219 ? 12.099 -15.685 -13.413 1.00 59.94 219 ASP A CA 1
ATOM 1794 C C . ASP A 1 219 ? 12.662 -16.591 -14.519 1.00 59.94 219 ASP A C 1
ATOM 1796 O O . ASP A 1 219 ? 11.885 -17.261 -15.200 1.00 59.94 219 ASP A O 1
ATOM 1800 N N . ILE A 1 220 ? 13.980 -16.571 -14.760 1.00 59.88 220 ILE A N 1
ATOM 1801 C CA . ILE A 1 220 ? 14.589 -17.200 -15.950 1.00 59.88 220 ILE A CA 1
ATOM 1802 C C . ILE A 1 220 ? 15.518 -18.361 -15.586 1.00 59.88 220 ILE A C 1
ATOM 1804 O O . ILE A 1 220 ? 15.531 -19.362 -16.293 1.00 59.88 220 ILE A O 1
ATOM 1808 N N . ILE A 1 221 ? 16.277 -18.247 -14.493 1.00 60.03 221 ILE A N 1
ATOM 1809 C CA . ILE A 1 221 ? 17.285 -19.249 -14.091 1.00 60.03 221 ILE A CA 1
ATOM 1810 C C . ILE A 1 221 ? 16.708 -20.277 -13.090 1.00 60.03 221 ILE A C 1
ATOM 1812 O O . ILE A 1 221 ? 17.343 -21.280 -12.789 1.00 60.03 221 ILE A O 1
ATOM 1816 N N . GLY A 1 222 ? 15.486 -20.057 -12.591 1.00 56.06 222 GLY A N 1
ATOM 1817 C CA . GLY A 1 222 ? 14.813 -20.926 -11.616 1.00 56.06 222 GLY A CA 1
ATOM 1818 C C . GLY A 1 222 ? 13.934 -22.048 -12.190 1.00 56.06 222 GLY A C 1
ATOM 1819 O O . GLY A 1 222 ? 13.159 -22.615 -11.422 1.00 56.06 222 GLY A O 1
ATOM 1820 N N . ASN A 1 223 ? 14.015 -22.344 -13.494 1.00 45.72 223 ASN A N 1
ATOM 1821 C CA . ASN A 1 223 ? 13.311 -23.464 -14.142 1.00 45.72 223 ASN A CA 1
ATOM 1822 C C . ASN A 1 223 ? 14.284 -24.552 -14.591 1.00 45.72 223 ASN A C 1
ATOM 1824 O O . ASN A 1 223 ? 15.283 -24.190 -15.252 1.00 45.72 223 ASN A O 1
#

pLDDT: mean 88.87, std 10.74, range [43.75, 98.25]

Solvent-accessible surface area (backbone atoms only — not comparable to full-atom values): 12663 Å² total; per-residue (Å²): 76,52,58,20,33,32,34,37,13,82,42,94,82,49,86,62,55,48,80,29,44,67,34,86,55,65,72,41,80,49,42,40,77,49,72,44,85,56,72,61,67,26,24,30,37,33,43,33,39,29,86,94,39,37,47,38,53,35,6,35,59,40,48,23,19,69,80,67,94,66,84,65,58,43,86,54,79,81,62,63,35,70,48,80,90,38,67,76,61,79,75,72,72,70,75,44,24,22,58,59,66,67,57,69,80,66,43,41,72,36,29,33,53,47,80,40,46,74,35,44,44,73,48,42,57,59,53,69,50,57,45,99,56,63,44,61,54,50,32,34,37,37,18,23,43,36,92,69,91,62,57,49,60,74,38,38,32,41,36,29,35,50,78,87,86,52,81,39,80,74,49,75,48,67,18,86,33,40,41,84,86,82,77,94,68,78,76,76,31,49,32,39,60,41,48,78,67,80,56,88,82,74,71,58,30,35,35,44,94,87,72,44,81,41,43,57,73,80,70,61,70,71,114

Nearest PDB structures (foldseek):
  3uto-assembly1_A  TM=4.096E-01  e=6.743E-01  Caenorhabditis elegans
  5fm4-assembly2_B  TM=3.473E-01  e=2.748E+00  Homo sapiens
  8oiy-assembly1_C  TM=3.609E-01  e=6.182E+00  Homo sapiens

Radius of gyration: 20.7 Å; Cα contacts (8 Å, |Δi|>4): 482; chains: 1; bounding box: 49×40×55 Å

Mean predicted aligned error: 6.16 Å

Foldseek 3Di:
DQQWWKWFAQDPVPPPIDTFDGRNDDFAQWWDKDFGPDKDFGQKIKTADDPVQQAFQWQAKFQKDAPDPDPQWAFDDFTFDADPVCPVVSPPPHRITGHAPDDLVVQCVARRRVPALQDGNGSHRMDMGGHPTTDIGGIMITHGRDPPPWQDQQWKKWKWWDPPPDTDTQDIDHHNGRYDDGPPDDAFTWMWMDGPRDDDDTFIWHQHPVRDTGGCPPGPPPD

Sequence (223 aa):
MIGTVFLGSNDSNFVKADTLLVLKTAPTQYLKEYRFSRTSHYRYYRLQPPKDYPHSTISHLEWLTKRDGYADVLPSSRTSVTSPQQRGRTATDAKLVKLRDAKIREMEKLPQYDGNPLTSAGGKKNITLTLKKPQRVEAVRLMAVHENNVINTGDDYQLYYWDGNSWRLCGLQTAEYEYLQFGNIPANRLYWLRDITKGQEELPFLIDRSGRQRFIYPDIIGN

Secondary structure (DSSP, 8-state):
-TT-EEEEESSTT-SS-EEEEE-SSPPPSS-EEEE-SS--EEEEEEEE--TTS----EEEEEEEEE-SS-SSEEEPPPPP--SGGGTTGGG-STTEEEE-SS-HHHHTTSGGGS--TT---TT-S-EEEEEEEEEE--EEEEEE---S-SPPTT-EEEEEEE-SSSEEEEEEEE-SBSB---SSPPTT-EEEEEETTT------EEEPTTS-EEEIIIIIS--